Protein AF-A0A1B6F5Y0-F1 (afdb_monomer)

Foldseek 3Di:
DPDAQNPQQVLQVLLQVVLVVVLVVLCVDPLSVVADPQVLVLLSLQQSLLLQLLVQLCVCLVPQQWTDSDVVDIAGLVNCVVNVNNVLRVLSNVLSVLCNVLVQDPLLSVLLSLLSSLQLPGPPDPCSVSSVVSSVVSLVVNLVVCCVPPVVCNCSSVSSVVSSVSSVVSSVSVLVSVVVCVVVVSYDPDGPVVCSSVPVD

Nearest PDB structures (foldseek):
  6lit-assembly1_B  TM=9.569E-01  e=4.736E-11  Homo sapiens
  2e2r-assembly1_A  TM=9.505E-01  e=1.564E-10  Homo sapiens
  6ln4-assembly1_A  TM=9.471E-01  e=2.774E-10  Homo sapiens
  1s9q-assembly1_A  TM=9.127E-01  e=7.566E-10  Mus musculus
  1s9p-assembly1_A  TM=9.691E-01  e=4.649E-09  Mus musculus

Solvent-accessible surface area (backbone atoms only — not comparable to full-atom values): 11022 Å² total; per-residue (Å²): 137,90,53,76,54,66,46,49,33,51,52,50,53,47,48,35,62,46,47,57,53,48,53,55,51,49,66,67,35,74,72,51,62,76,46,54,70,67,39,50,51,28,28,47,72,66,25,50,57,47,55,53,51,49,55,23,28,64,65,16,50,88,38,84,79,37,43,34,74,49,92,96,38,70,44,40,52,68,61,25,46,77,68,70,40,27,73,35,49,50,42,44,51,53,53,19,48,53,43,48,75,68,60,65,48,72,67,58,50,52,36,51,49,51,37,58,43,34,49,49,82,39,64,84,53,83,56,37,68,62,34,37,61,45,21,50,54,37,50,51,51,43,43,52,49,38,55,73,76,35,64,92,45,77,60,50,50,60,57,56,58,62,45,52,66,53,44,49,57,39,35,51,50,40,51,52,49,52,51,53,40,43,75,72,65,51,43,67,92,82,50,68,59,56,42,68,69,70,65,75,121

Radius of gyration: 17.21 Å; Cα contacts (8 Å, |Δi|>4): 206; chains: 1; bounding box: 40×43×42 Å

Structure (mmCIF, N/CA/C/O backbone):
data_AF-A0A1B6F5Y0-F1
#
_entry.id   AF-A0A1B6F5Y0-F1
#
loop_
_atom_site.group_PDB
_atom_site.id
_atom_site.type_symbol
_atom_site.label_atom_id
_atom_site.label_alt_id
_atom_site.label_comp_id
_atom_site.label_asym_id
_atom_site.label_entity_id
_atom_site.label_seq_id
_atom_site.pdbx_PDB_ins_code
_atom_site.Cartn_x
_atom_site.Cartn_y
_atom_site.Cartn_z
_atom_site.occupancy
_atom_site.B_iso_or_equiv
_atom_site.auth_seq_id
_atom_site.auth_comp_id
_atom_site.auth_asym_id
_atom_site.auth_atom_id
_atom_site.pdbx_PDB_model_num
ATOM 1 N N . THR A 1 1 ? 18.260 27.543 8.820 1.00 33.59 1 THR A N 1
ATOM 2 C CA . THR A 1 1 ? 17.796 26.216 9.273 1.00 33.59 1 THR A CA 1
ATOM 3 C C . THR A 1 1 ? 16.430 25.973 8.668 1.00 33.59 1 THR A C 1
ATOM 5 O O . THR A 1 1 ? 15.432 26.471 9.166 1.00 33.59 1 THR A O 1
ATOM 8 N N . VAL A 1 2 ? 16.386 25.354 7.490 1.00 40.06 2 VAL A N 1
ATOM 9 C CA . VAL A 1 2 ? 15.162 25.292 6.679 1.00 40.06 2 VAL A CA 1
ATOM 10 C C . VAL A 1 2 ? 14.453 23.963 6.952 1.00 40.06 2 VAL A C 1
ATOM 12 O O . VAL A 1 2 ? 14.921 22.929 6.501 1.00 40.06 2 VAL A O 1
ATOM 15 N N . GLY A 1 3 ? 13.326 23.991 7.675 1.00 50.41 3 GLY A N 1
ATOM 16 C CA . GLY A 1 3 ? 12.231 23.040 7.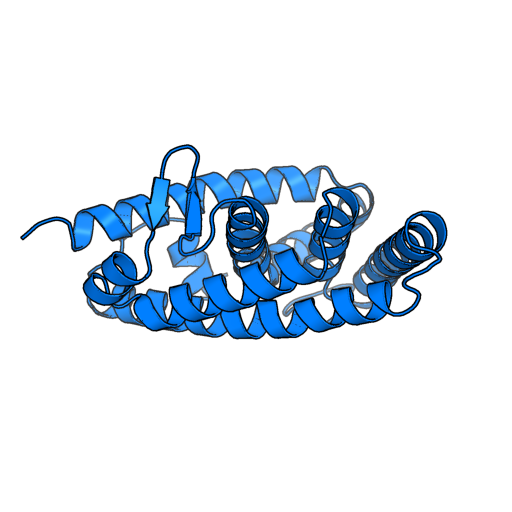428 1.00 50.41 3 GLY A CA 1
ATOM 17 C C . GLY A 1 3 ? 11.894 21.941 8.446 1.00 50.41 3 GLY A C 1
ATOM 18 O O . GLY A 1 3 ? 11.036 21.136 8.117 1.00 50.41 3 GLY A O 1
ATOM 19 N N . GLY A 1 4 ? 12.473 21.877 9.649 1.00 57.75 4 GLY A N 1
ATOM 20 C CA . GLY A 1 4 ? 12.262 20.732 10.567 1.00 57.75 4 GLY A CA 1
ATOM 21 C C . GLY A 1 4 ? 10.791 20.435 10.955 1.00 57.75 4 GLY A C 1
ATOM 22 O O . GLY A 1 4 ? 10.278 19.382 10.576 1.00 57.75 4 GLY A O 1
ATOM 23 N N . PRO A 1 5 ? 10.071 21.342 11.650 1.00 60.41 5 PRO A N 1
ATOM 24 C CA . PRO A 1 5 ? 8.709 21.071 12.148 1.00 60.41 5 PRO A CA 1
ATOM 25 C C . PRO A 1 5 ? 7.607 21.269 11.092 1.00 60.41 5 PRO A C 1
ATOM 27 O O . PRO A 1 5 ? 6.659 20.483 10.990 1.00 60.41 5 PRO A O 1
ATOM 30 N N . ASP A 1 6 ? 7.741 22.309 10.263 1.00 71.81 6 ASP A N 1
ATOM 31 C CA . ASP A 1 6 ? 6.724 22.677 9.271 1.00 71.81 6 ASP A CA 1
ATOM 32 C C . ASP A 1 6 ? 6.640 21.660 8.132 1.00 71.81 6 ASP A C 1
ATOM 34 O O . ASP A 1 6 ? 5.565 21.416 7.580 1.00 71.81 6 ASP A O 1
ATOM 38 N N . PHE A 1 7 ? 7.759 21.039 7.752 1.00 74.88 7 PHE A N 1
ATOM 39 C CA . PHE A 1 7 ? 7.760 20.062 6.670 1.00 74.88 7 PHE A CA 1
ATOM 40 C C . PHE A 1 7 ? 7.100 18.749 7.087 1.00 74.88 7 PHE A C 1
ATOM 42 O O . PHE A 1 7 ? 6.239 18.259 6.359 1.00 74.88 7 PHE A O 1
ATOM 49 N N . LEU A 1 8 ? 7.442 18.211 8.263 1.00 77.00 8 LEU A N 1
ATOM 50 C CA . LEU A 1 8 ? 6.804 17.005 8.799 1.00 77.00 8 LEU A CA 1
ATOM 51 C C . LEU A 1 8 ? 5.300 17.213 8.984 1.00 77.00 8 LEU A C 1
ATOM 53 O O . LEU A 1 8 ? 4.506 16.409 8.498 1.00 77.00 8 LEU A O 1
ATOM 57 N N . SER A 1 9 ? 4.901 18.350 9.557 1.00 80.81 9 SER A N 1
ATOM 58 C CA . SER A 1 9 ? 3.490 18.734 9.674 1.00 80.81 9 SER A CA 1
ATOM 59 C C . SER A 1 9 ? 2.794 18.781 8.309 1.00 80.81 9 SER A C 1
ATOM 61 O O . SER A 1 9 ? 1.705 18.233 8.133 1.00 80.81 9 SER A O 1
ATOM 63 N N . ASN A 1 10 ? 3.450 19.349 7.293 1.00 83.75 10 ASN A N 1
ATOM 64 C CA . ASN A 1 10 ? 2.940 19.358 5.924 1.00 83.75 10 ASN A CA 1
ATOM 65 C C . ASN A 1 10 ? 2.808 17.953 5.312 1.00 83.75 10 ASN A C 1
ATOM 67 O O . ASN A 1 10 ? 1.848 17.704 4.578 1.00 83.75 10 ASN A O 1
ATOM 71 N N . LEU A 1 11 ? 3.748 17.039 5.574 1.00 82.62 11 LEU A N 1
ATOM 72 C CA . LEU A 1 11 ? 3.665 15.652 5.111 1.00 82.62 11 LEU A CA 1
ATOM 73 C C . LEU A 1 11 ? 2.504 14.907 5.765 1.00 82.62 11 LEU A C 1
ATOM 75 O O . LEU A 1 11 ? 1.747 14.235 5.061 1.00 82.62 11 LEU A O 1
ATOM 79 N N . CYS A 1 12 ? 2.329 15.066 7.075 1.00 84.62 12 CYS A N 1
ATOM 80 C CA . CYS A 1 12 ? 1.227 14.457 7.808 1.00 84.62 12 CYS A CA 1
ATOM 81 C C . CYS A 1 12 ? -0.131 14.987 7.322 1.00 84.62 12 CYS A C 1
ATOM 83 O O . CYS A 1 12 ? -1.026 14.199 7.039 1.00 84.62 12 CYS A O 1
ATOM 85 N N . ASN A 1 13 ? -0.262 16.295 7.075 1.00 85.94 13 ASN A N 1
ATOM 86 C CA . ASN A 1 13 ? -1.487 16.872 6.504 1.00 85.94 13 ASN A CA 1
ATOM 87 C C . ASN A 1 13 ? -1.810 16.302 5.109 1.00 85.94 13 ASN A C 1
ATOM 89 O O . ASN A 1 13 ? -2.966 16.050 4.760 1.00 85.94 13 ASN A O 1
ATOM 93 N N . ILE A 1 14 ? -0.785 16.065 4.286 1.00 87.62 14 ILE A N 1
ATOM 94 C CA . ILE A 1 14 ? -0.953 15.422 2.976 1.00 87.62 14 ILE A CA 1
ATOM 95 C C . ILE A 1 14 ? -1.396 13.966 3.125 1.00 87.62 14 ILE A C 1
ATOM 97 O O . ILE A 1 14 ? -2.243 13.508 2.349 1.00 87.62 14 ILE A O 1
ATOM 101 N N . ALA A 1 15 ? -0.807 13.238 4.073 1.00 87.88 15 ALA A N 1
ATOM 102 C CA . ALA A 1 15 ? -1.176 11.866 4.383 1.00 87.88 15 ALA A CA 1
ATOM 103 C C . ALA A 1 15 ? -2.645 11.782 4.814 1.00 87.88 15 ALA A C 1
ATOM 105 O O . ALA A 1 15 ? -3.390 11.012 4.213 1.00 87.88 15 ALA A O 1
ATOM 106 N N . ASP A 1 16 ? -3.092 12.656 5.713 1.00 88.81 16 ASP A N 1
ATOM 107 C CA . ASP A 1 16 ? -4.487 12.769 6.146 1.00 88.81 16 ASP A CA 1
ATOM 108 C C . ASP A 1 16 ? -5.450 12.951 4.974 1.00 88.81 16 ASP A C 1
ATOM 110 O O . ASP A 1 16 ? -6.347 12.137 4.744 1.00 88.81 16 ASP A O 1
ATOM 114 N N . HIS A 1 17 ? -5.223 13.966 4.136 1.00 89.44 17 HIS A N 1
ATOM 115 C CA . HIS A 1 17 ? -6.057 14.195 2.954 1.00 89.44 17 HIS A CA 1
ATOM 116 C C . HIS A 1 17 ? -6.089 12.998 1.995 1.00 89.44 17 HIS A C 1
ATOM 118 O O . HIS A 1 17 ? -7.074 12.787 1.277 1.00 89.44 17 HIS A O 1
ATOM 124 N N . ARG A 1 18 ? -5.007 12.218 1.934 1.00 89.88 18 ARG A N 1
ATOM 125 C CA . ARG A 1 18 ? -4.944 10.992 1.134 1.00 89.88 18 ARG A CA 1
ATOM 126 C C . ARG A 1 18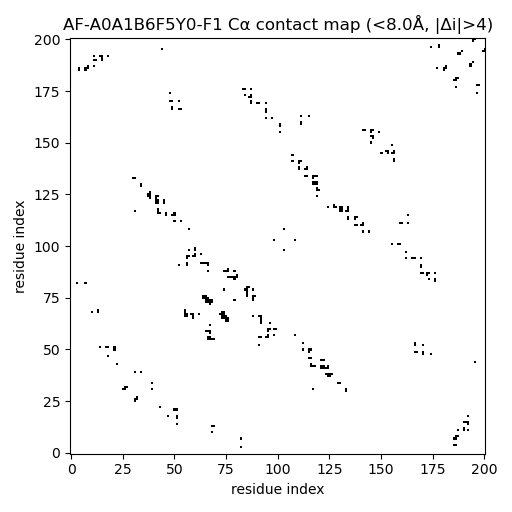 ? -5.683 9.837 1.795 1.00 89.88 18 ARG A C 1
ATOM 128 O O . ARG A 1 18 ? -6.345 9.103 1.065 1.00 89.88 18 ARG A O 1
ATOM 135 N N . LEU A 1 19 ? -5.633 9.707 3.118 1.00 90.88 19 LEU A N 1
ATOM 136 C CA . LEU A 1 19 ? -6.387 8.707 3.869 1.00 90.88 19 LEU A CA 1
ATOM 137 C C . LEU A 1 19 ? -7.887 8.848 3.610 1.00 90.88 19 LEU A C 1
ATOM 139 O O . LEU A 1 19 ? -8.517 7.874 3.205 1.00 90.88 19 LEU A O 1
ATOM 143 N N . TYR A 1 20 ? -8.439 10.066 3.653 1.00 91.56 20 TYR A N 1
ATOM 144 C CA . TYR A 1 20 ? -9.845 10.300 3.285 1.00 91.56 20 TYR A CA 1
ATOM 145 C C . TYR A 1 20 ? -10.188 9.802 1.871 1.00 91.56 20 TYR A C 1
ATOM 147 O O . TYR A 1 20 ? -11.242 9.202 1.639 1.00 91.56 20 TYR A O 1
ATOM 155 N N . LYS A 1 21 ? -9.287 10.013 0.902 1.00 92.94 21 LYS A N 1
ATOM 156 C CA . LYS A 1 21 ? -9.469 9.528 -0.477 1.00 92.94 21 LYS A CA 1
ATOM 157 C C . LYS A 1 21 ? -9.372 8.005 -0.569 1.00 92.94 21 LYS A C 1
ATOM 159 O O . LYS A 1 21 ? -10.121 7.412 -1.342 1.00 92.94 21 LYS A O 1
ATOM 164 N N . ILE A 1 22 ? -8.479 7.385 0.204 1.00 94.06 22 ILE A N 1
ATOM 165 C CA . ILE A 1 22 ? -8.352 5.926 0.297 1.00 94.06 22 ILE A CA 1
ATOM 166 C C . ILE A 1 22 ? -9.634 5.333 0.880 1.00 94.06 22 ILE A C 1
ATOM 168 O O . ILE A 1 22 ? -10.206 4.454 0.250 1.00 94.06 22 ILE A O 1
ATOM 172 N N . VAL A 1 23 ? -10.150 5.870 1.988 1.00 94.62 23 VAL A N 1
ATOM 173 C CA . VAL A 1 23 ? -11.412 5.418 2.597 1.00 94.62 23 VAL A CA 1
ATOM 174 C C . VAL A 1 23 ? -12.568 5.520 1.601 1.00 94.62 23 VAL A C 1
ATOM 176 O O . VAL A 1 23 ? -13.326 4.565 1.428 1.00 94.62 23 VAL A O 1
ATOM 179 N N . LYS A 1 24 ? -12.689 6.649 0.886 1.00 95.44 24 LYS A N 1
ATOM 180 C CA . LYS A 1 24 ? -13.723 6.823 -0.149 1.00 95.44 24 LYS A CA 1
ATOM 181 C C . LYS A 1 24 ? -13.589 5.796 -1.277 1.00 95.44 24 LYS A C 1
ATOM 183 O O . LYS A 1 24 ? -14.601 5.283 -1.748 1.00 95.44 24 LYS A O 1
ATOM 188 N N . TRP A 1 25 ? -12.362 5.503 -1.704 1.00 96.62 25 TRP A N 1
ATOM 189 C CA . TRP A 1 25 ? -12.088 4.469 -2.700 1.00 96.62 25 TRP A CA 1
ATOM 190 C C . TRP A 1 25 ? -12.451 3.070 -2.185 1.00 96.62 25 TRP A C 1
ATOM 192 O O . TRP A 1 25 ? -13.160 2.352 -2.882 1.00 96.62 25 TRP A O 1
ATOM 202 N N . CYS A 1 26 ? -12.063 2.699 -0.960 1.00 96.81 26 CYS A N 1
ATOM 203 C CA . CYS A 1 26 ? -12.421 1.406 -0.369 1.00 96.81 26 CYS A CA 1
ATOM 204 C C . CYS A 1 26 ? -13.943 1.220 -0.341 1.00 96.81 26 CYS A C 1
ATOM 206 O O . CYS A 1 26 ? -14.456 0.226 -0.848 1.00 96.81 26 CYS A O 1
ATOM 208 N N . LYS A 1 27 ? -14.684 2.236 0.125 1.00 95.00 27 LYS A N 1
ATOM 209 C CA . LYS A 1 27 ? -16.159 2.235 0.150 1.00 95.00 27 LYS A CA 1
ATOM 210 C C . LYS A 1 27 ? -16.810 2.128 -1.235 1.00 95.00 27 LYS A C 1
ATOM 212 O O . LYS A 1 27 ? -17.981 1.763 -1.332 1.00 95.00 27 LYS A O 1
ATOM 217 N N . SER A 1 28 ? -16.093 2.437 -2.320 1.00 96.25 28 SER A N 1
ATOM 218 C CA . SER A 1 28 ? -16.616 2.267 -3.679 1.00 96.25 28 SER A CA 1
ATOM 219 C C . SER A 1 28 ? -16.398 0.862 -4.250 1.00 96.25 28 SER A C 1
ATOM 221 O O . SER A 1 28 ? -17.005 0.545 -5.271 1.00 96.25 28 SER A O 1
ATOM 223 N N . LEU A 1 29 ? -15.567 0.020 -3.625 1.00 96.31 29 LEU A N 1
ATOM 224 C CA . LEU A 1 29 ? -15.271 -1.332 -4.101 1.00 96.31 29 LEU A CA 1
ATOM 225 C C . LEU A 1 29 ? -16.454 -2.284 -3.849 1.00 96.31 29 LEU A C 1
ATOM 227 O O . LEU A 1 29 ? -16.898 -2.401 -2.706 1.00 96.31 29 LEU A O 1
ATOM 231 N N . PRO A 1 30 ? -16.929 -3.037 -4.860 1.00 94.69 30 PRO A N 1
ATOM 232 C CA . PRO A 1 30 ? -18.009 -4.009 -4.671 1.00 94.69 30 PRO A CA 1
ATOM 233 C C . PRO A 1 30 ? -17.707 -5.071 -3.606 1.00 94.69 30 PRO A C 1
ATOM 235 O O . PRO A 1 30 ? -18.566 -5.365 -2.783 1.00 94.69 30 PRO A O 1
ATOM 238 N N . LEU A 1 31 ? -16.477 -5.603 -3.580 1.00 92.62 31 LEU A N 1
ATOM 239 C CA . LEU A 1 31 ? -16.060 -6.609 -2.594 1.00 92.62 31 LEU A CA 1
ATOM 240 C C . LEU A 1 31 ? -16.095 -6.066 -1.159 1.00 92.62 31 LEU A C 1
ATOM 242 O O . LEU A 1 31 ? -16.463 -6.788 -0.244 1.00 92.62 31 LEU A O 1
ATOM 246 N N . PHE A 1 32 ? -15.768 -4.786 -0.973 1.00 95.12 32 PHE A N 1
ATOM 247 C CA . PHE A 1 32 ? -15.729 -4.150 0.343 1.00 95.12 32 PHE A CA 1
ATOM 248 C C . PHE A 1 32 ? -17.128 -3.788 0.856 1.00 95.12 32 PHE A C 1
ATOM 250 O O . PHE A 1 32 ? -17.403 -3.929 2.040 1.00 95.12 32 PHE A O 1
ATOM 257 N N . LYS A 1 33 ? -18.049 -3.395 -0.038 1.00 94.38 33 LYS A N 1
ATOM 258 C CA . LYS A 1 33 ? -19.446 -3.073 0.315 1.00 94.38 33 LYS A CA 1
ATOM 259 C C . LYS A 1 33 ? -20.211 -4.237 0.949 1.00 94.38 33 LYS A C 1
ATOM 261 O O . LYS A 1 33 ? -21.176 -3.995 1.663 1.00 94.38 33 LYS A O 1
ATOM 266 N N . ASN A 1 34 ? -19.796 -5.473 0.677 1.00 91.19 34 ASN A N 1
ATOM 267 C CA . ASN A 1 34 ? -20.432 -6.675 1.219 1.00 91.19 34 ASN A CA 1
ATOM 268 C C . ASN A 1 34 ? -19.900 -7.062 2.613 1.00 91.19 34 ASN A C 1
ATOM 270 O O . ASN A 1 34 ? -20.459 -7.955 3.253 1.00 91.19 34 ASN A O 1
ATOM 274 N N . ILE A 1 35 ? -18.832 -6.417 3.084 1.00 96.94 35 ILE A N 1
ATOM 275 C CA . ILE A 1 35 ? -18.277 -6.594 4.430 1.00 96.94 35 ILE A CA 1
ATOM 276 C C . ILE A 1 35 ? -19.073 -5.728 5.416 1.00 96.94 35 ILE A C 1
ATOM 278 O O . ILE A 1 35 ? -19.537 -4.645 5.052 1.00 96.94 35 ILE A O 1
ATOM 282 N N . THR A 1 36 ? -19.266 -6.193 6.651 1.00 97.12 36 THR A N 1
ATOM 283 C CA . THR A 1 36 ? -19.953 -5.419 7.702 1.00 97.12 36 THR A CA 1
ATOM 284 C C . THR A 1 36 ? -19.218 -4.124 8.011 1.00 97.12 36 THR A C 1
ATOM 286 O O . THR A 1 36 ? -18.009 -4.042 7.829 1.00 97.12 36 THR A O 1
ATOM 289 N N . ILE A 1 37 ? -19.925 -3.110 8.512 1.00 96.50 37 ILE A N 1
ATOM 290 C CA . ILE A 1 37 ? -19.308 -1.813 8.827 1.00 96.50 37 ILE A CA 1
ATOM 291 C C . ILE A 1 37 ? -18.186 -1.949 9.867 1.00 96.50 37 ILE A C 1
ATOM 293 O O . ILE A 1 37 ? -17.137 -1.342 9.670 1.00 96.50 37 ILE A O 1
ATOM 297 N N . ASP A 1 38 ? -18.367 -2.781 10.895 1.00 96.62 38 ASP A N 1
ATOM 298 C CA . ASP A 1 38 ? -17.343 -3.025 11.923 1.00 96.62 38 ASP A CA 1
ATOM 299 C C . ASP A 1 38 ? -16.055 -3.584 11.297 1.00 96.62 38 ASP A C 1
ATOM 301 O O . ASP A 1 38 ? -14.990 -2.982 11.411 1.00 96.62 38 ASP A O 1
ATOM 305 N N . ASP A 1 39 ? -16.168 -4.658 10.513 1.00 97.62 39 ASP A N 1
ATOM 306 C CA . ASP A 1 39 ? -15.028 -5.223 9.781 1.00 97.62 39 ASP A CA 1
ATOM 307 C C . ASP A 1 39 ? -14.445 -4.256 8.739 1.00 97.62 39 ASP A C 1
ATOM 309 O O . ASP A 1 39 ? -13.235 -4.218 8.547 1.00 97.62 39 ASP A O 1
ATOM 313 N N . GLN A 1 40 ? -15.254 -3.422 8.075 1.00 97.62 40 GLN A N 1
ATOM 314 C CA . GLN A 1 40 ? -14.726 -2.385 7.179 1.00 97.62 40 GLN A CA 1
ATOM 315 C C . GLN A 1 40 ? -13.825 -1.398 7.934 1.00 97.62 40 GLN A C 1
ATOM 317 O O . GLN A 1 40 ? -12.795 -0.980 7.400 1.00 97.62 40 GLN A O 1
ATOM 322 N N . ILE A 1 41 ? -14.208 -1.012 9.153 1.00 95.75 41 ILE A N 1
ATOM 323 C CA . ILE A 1 41 ? -13.409 -0.136 10.015 1.00 95.75 41 ILE A CA 1
ATOM 324 C C . ILE A 1 41 ? -12.120 -0.856 10.422 1.00 95.75 41 ILE A C 1
ATOM 326 O O . ILE A 1 41 ? -11.039 -0.317 10.181 1.00 95.75 41 ILE A O 1
ATOM 330 N N . ALA A 1 42 ? -12.222 -2.089 10.922 1.00 96.56 42 ALA A N 1
ATOM 331 C CA . ALA A 1 42 ? -11.076 -2.906 11.320 1.00 96.56 42 ALA A CA 1
ATOM 332 C C . ALA A 1 42 ? -10.056 -3.080 10.178 1.00 96.56 42 ALA A C 1
ATOM 334 O O . ALA A 1 42 ? -8.862 -2.830 10.354 1.00 96.56 42 ALA A O 1
ATOM 335 N N . LEU A 1 43 ? -10.518 -3.406 8.966 1.00 97.88 43 LEU A N 1
ATOM 336 C CA . LEU A 1 43 ? -9.660 -3.550 7.784 1.00 97.88 43 LEU A CA 1
ATOM 337 C C . LEU A 1 43 ? -8.959 -2.239 7.403 1.00 97.88 43 LEU A C 1
ATOM 339 O O . LEU A 1 43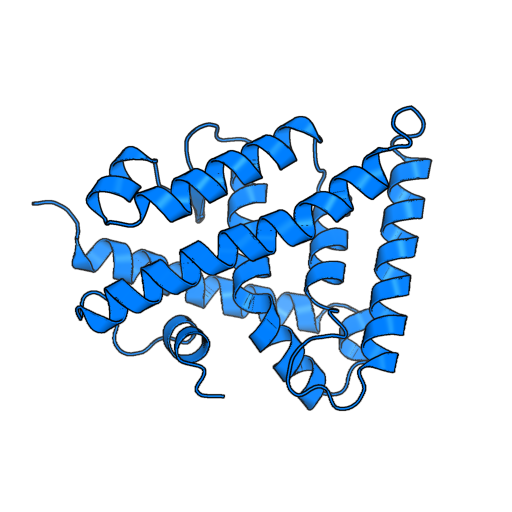 ? -7.782 -2.242 7.044 1.00 97.88 43 LEU A O 1
ATOM 343 N N . LEU A 1 44 ? -9.658 -1.102 7.477 1.00 96.50 44 LEU A N 1
ATOM 344 C CA . LEU A 1 44 ? -9.066 0.204 7.175 1.00 96.50 44 LEU A CA 1
ATOM 345 C C . LEU A 1 44 ? -8.006 0.603 8.206 1.00 96.50 44 LEU A C 1
ATOM 347 O O . LEU A 1 44 ? -6.949 1.097 7.815 1.00 96.50 44 LEU A O 1
ATOM 351 N N . ILE A 1 45 ? -8.266 0.363 9.490 1.00 93.94 45 ILE A N 1
ATOM 352 C CA . ILE A 1 45 ? -7.320 0.605 10.586 1.00 93.94 45 ILE A CA 1
ATOM 353 C C . ILE A 1 45 ? -6.072 -0.275 10.443 1.00 93.94 45 ILE A C 1
ATOM 355 O O . ILE A 1 45 ? -4.954 0.181 10.669 1.00 93.94 45 ILE A O 1
ATOM 359 N N . ASN A 1 46 ? -6.231 -1.522 10.010 1.00 94.50 46 ASN A N 1
ATOM 360 C CA . ASN A 1 46 ? -5.095 -2.425 9.860 1.00 94.50 46 ASN A CA 1
ATOM 361 C C . ASN A 1 46 ? -4.260 -2.129 8.596 1.00 94.50 46 ASN A C 1
ATOM 363 O O . ASN A 1 46 ? -3.050 -2.335 8.613 1.00 94.50 46 ASN A O 1
ATOM 367 N N . ALA A 1 47 ? -4.868 -1.609 7.519 1.00 96.38 47 ALA A N 1
ATOM 368 C CA . ALA A 1 47 ? -4.214 -1.469 6.210 1.00 96.38 47 ALA A CA 1
ATOM 369 C C . ALA A 1 47 ? -3.880 -0.025 5.779 1.00 96.38 47 ALA A C 1
ATOM 371 O O . ALA A 1 47 ? -3.355 0.186 4.678 1.00 96.38 47 ALA A O 1
ATOM 372 N N . TRP A 1 48 ? -4.214 1.004 6.570 1.00 94.75 48 TRP A N 1
ATOM 373 C CA . TRP A 1 48 ? -4.095 2.405 6.130 1.00 94.75 48 TRP A CA 1
ATOM 374 C C . TRP A 1 48 ? -2.677 2.780 5.685 1.00 94.75 48 TRP A C 1
ATOM 376 O O . TRP A 1 48 ? -2.506 3.515 4.705 1.00 94.75 48 TRP A O 1
ATOM 386 N N . CYS A 1 49 ? -1.660 2.274 6.385 1.00 94.81 49 CYS A N 1
ATOM 387 C CA . CYS A 1 49 ? -0.268 2.646 6.158 1.00 94.81 49 CYS A CA 1
ATOM 388 C C . CYS A 1 49 ? 0.247 2.017 4.870 1.00 94.81 49 CYS A C 1
ATOM 390 O O . CYS A 1 49 ? 0.798 2.709 4.016 1.00 94.81 49 CYS A O 1
ATOM 392 N N . GLU A 1 50 ? -0.040 0.734 4.684 1.00 96.69 50 GLU A N 1
ATOM 393 C CA . GLU A 1 50 ? 0.257 -0.058 3.502 1.00 96.69 50 GLU A CA 1
ATOM 394 C C . GLU A 1 50 ? -0.388 0.576 2.271 1.00 96.69 50 GLU A C 1
ATOM 396 O O . GLU A 1 50 ? 0.281 0.809 1.262 1.00 96.69 50 GLU A O 1
ATOM 401 N N . LEU A 1 51 ? -1.664 0.960 2.358 1.00 97.31 51 LEU A N 1
ATOM 402 C CA . LEU A 1 51 ? -2.372 1.611 1.257 1.00 97.31 51 LEU A CA 1
ATOM 403 C C . LEU A 1 51 ? -1.798 2.996 0.927 1.00 97.31 51 LEU A C 1
ATOM 405 O O . LEU A 1 51 ? -1.715 3.360 -0.255 1.00 97.31 51 LEU A O 1
ATOM 409 N N . LEU A 1 52 ? -1.405 3.776 1.936 1.00 95.00 52 LEU A N 1
ATOM 410 C CA . LEU A 1 52 ? -0.816 5.101 1.755 1.00 95.00 52 LEU A CA 1
ATOM 411 C C . LEU A 1 52 ? 0.589 5.010 1.144 1.00 95.00 52 LEU A C 1
ATOM 413 O O . LEU A 1 52 ? 0.866 5.661 0.131 1.00 95.00 52 LEU A O 1
ATOM 417 N N . LEU A 1 53 ? 1.449 4.172 1.723 1.00 96.00 53 LEU A N 1
ATOM 418 C CA . LEU A 1 53 ? 2.836 3.973 1.317 1.00 96.00 53 LEU A CA 1
ATOM 419 C C . LEU A 1 53 ? 2.911 3.372 -0.084 1.00 96.00 53 LEU A C 1
ATOM 421 O O . LEU A 1 53 ? 3.625 3.898 -0.939 1.00 96.00 53 LEU A O 1
ATOM 425 N N . PHE A 1 54 ? 2.096 2.354 -0.373 1.00 97.94 54 PHE A N 1
ATOM 426 C CA . PHE A 1 54 ? 2.039 1.760 -1.705 1.00 97.94 54 PHE A CA 1
ATOM 427 C C . PHE A 1 54 ? 1.595 2.781 -2.758 1.00 97.94 54 PHE A C 1
ATOM 429 O O . PHE A 1 54 ? 2.161 2.833 -3.850 1.00 97.94 54 PHE A O 1
ATOM 436 N N . SER A 1 55 ? 0.653 3.669 -2.413 1.00 96.25 55 SER A N 1
ATOM 437 C CA . SER A 1 55 ? 0.231 4.762 -3.300 1.00 96.25 55 SER A CA 1
ATOM 438 C C . SER A 1 55 ? 1.357 5.772 -3.577 1.00 96.25 55 SER A C 1
ATOM 440 O O . SER A 1 55 ? 1.418 6.332 -4.675 1.00 96.25 55 SER A O 1
ATOM 442 N N . CYS A 1 56 ? 2.247 6.023 -2.610 1.00 95.75 56 CYS A N 1
ATOM 443 C CA . CYS A 1 56 ? 3.456 6.827 -2.815 1.00 95.75 56 CYS A CA 1
ATOM 444 C C . CYS A 1 56 ? 4.451 6.107 -3.731 1.00 95.75 56 CYS A C 1
ATOM 446 O O . CYS A 1 56 ? 4.888 6.689 -4.723 1.00 95.75 56 CYS A O 1
ATOM 448 N N . CYS A 1 57 ? 4.779 4.850 -3.438 1.00 97.38 57 CYS A N 1
ATOM 449 C CA . CYS A 1 57 ? 5.767 4.076 -4.190 1.00 97.38 57 CYS A CA 1
ATOM 450 C C . CYS A 1 57 ? 5.342 3.855 -5.645 1.00 97.38 57 CYS A C 1
ATOM 452 O O . CYS A 1 57 ? 6.102 4.173 -6.555 1.00 97.38 57 CYS A O 1
ATOM 454 N N . PHE A 1 58 ? 4.097 3.433 -5.891 1.00 97.25 58 PHE A N 1
ATOM 455 C CA . PHE A 1 58 ? 3.579 3.249 -7.251 1.00 97.25 58 PHE A CA 1
ATOM 456 C C . PHE A 1 58 ? 3.652 4.546 -8.071 1.00 97.25 58 PHE A C 1
ATOM 458 O O . PHE A 1 58 ? 4.140 4.570 -9.198 1.00 97.25 58 PHE A O 1
ATOM 465 N N . ARG A 1 59 ? 3.264 5.678 -7.470 1.00 95.38 59 ARG A N 1
ATOM 466 C CA . ARG A 1 59 ? 3.375 7.005 -8.098 1.00 95.38 59 ARG A CA 1
ATOM 467 C C . ARG A 1 59 ? 4.830 7.411 -8.389 1.00 95.38 59 ARG A C 1
ATOM 469 O O . ARG A 1 59 ? 5.065 8.228 -9.276 1.00 95.38 59 ARG A O 1
ATOM 476 N N . SER A 1 60 ? 5.784 6.877 -7.636 1.00 97.00 60 SER A N 1
ATOM 477 C CA . SER A 1 60 ? 7.212 7.204 -7.729 1.00 97.00 60 SER A CA 1
ATOM 478 C C . SER A 1 60 ? 7.965 6.313 -8.720 1.00 97.00 60 SER A C 1
ATOM 480 O O . SER A 1 60 ? 9.148 6.530 -8.971 1.00 97.00 60 SER A O 1
ATOM 482 N N . MET A 1 61 ? 7.298 5.336 -9.346 1.00 96.31 61 MET A N 1
ATOM 483 C CA . MET A 1 61 ? 7.933 4.454 -10.332 1.00 96.31 61 MET A CA 1
ATOM 484 C C . MET A 1 61 ? 8.570 5.235 -11.493 1.00 96.31 61 MET A C 1
ATOM 486 O O . MET A 1 61 ? 9.638 4.844 -11.962 1.00 96.31 61 MET A O 1
ATOM 490 N N . SER A 1 62 ? 8.000 6.382 -11.880 1.00 91.56 62 SER A N 1
ATOM 491 C CA . SER A 1 62 ? 8.532 7.280 -12.918 1.00 91.56 62 SER A CA 1
ATOM 492 C C . SER A 1 62 ? 9.550 8.319 -12.423 1.00 91.56 62 SER A C 1
ATOM 494 O O . SER A 1 62 ? 9.981 9.167 -13.199 1.00 91.56 62 SER A O 1
ATOM 496 N N . SER A 1 63 ? 9.931 8.311 -11.143 1.00 90.06 63 SER A N 1
ATOM 497 C CA . SER A 1 63 ? 10.870 9.281 -10.555 1.00 90.06 63 SER A CA 1
ATOM 498 C C . SER A 1 63 ? 11.930 8.554 -9.717 1.00 90.06 63 SER A C 1
ATOM 500 O O . SER A 1 63 ? 11.784 8.443 -8.502 1.00 90.06 63 SER A O 1
ATOM 502 N N . PRO A 1 64 ? 12.973 7.981 -10.348 1.00 88.88 64 PRO A N 1
ATOM 503 C CA . PRO A 1 64 ? 14.045 7.294 -9.629 1.00 88.88 64 PRO A CA 1
ATOM 504 C C . PRO A 1 64 ? 14.732 8.206 -8.602 1.00 88.88 64 PRO A C 1
ATOM 506 O O . PRO A 1 64 ? 15.000 9.367 -8.890 1.00 88.88 64 PRO A O 1
ATOM 509 N N . GLY A 1 65 ? 15.030 7.671 -7.415 1.00 89.75 65 GLY A N 1
ATOM 510 C CA . GLY A 1 65 ? 15.746 8.389 -6.351 1.00 89.75 65 GLY A CA 1
ATOM 511 C C . GLY A 1 65 ? 14.886 9.281 -5.447 1.00 89.75 65 GLY A C 1
ATOM 512 O O . GLY A 1 65 ? 15.381 9.746 -4.421 1.00 89.75 65 GLY A O 1
ATOM 513 N N . GLU A 1 66 ? 13.602 9.472 -5.761 1.00 93.81 66 GLU A N 1
ATOM 514 C CA . GLU A 1 66 ? 12.694 10.307 -4.970 1.00 93.81 66 GLU A CA 1
ATOM 515 C C . GLU A 1 66 ? 11.343 9.632 -4.713 1.00 93.81 66 GLU A C 1
ATOM 517 O O . GLU A 1 66 ? 10.827 8.880 -5.539 1.00 93.81 66 GLU A O 1
ATOM 522 N N . ILE A 1 67 ? 10.727 9.953 -3.573 1.00 95.81 67 ILE A N 1
ATOM 523 C CA . ILE A 1 67 ? 9.371 9.519 -3.229 1.00 95.81 67 ILE A CA 1
ATOM 524 C C . ILE A 1 67 ? 8.381 10.663 -3.427 1.00 95.81 67 ILE A C 1
ATOM 526 O O . ILE A 1 67 ? 8.440 11.695 -2.760 1.00 95.81 67 ILE A O 1
ATOM 530 N N . ARG A 1 68 ? 7.397 10.456 -4.303 1.00 92.88 68 ARG A N 1
ATOM 531 C CA . ARG A 1 68 ? 6.336 11.417 -4.614 1.00 92.88 68 ARG A CA 1
ATOM 532 C C . ARG A 1 68 ? 5.165 11.324 -3.631 1.00 92.88 68 ARG A C 1
ATOM 534 O O . ARG A 1 68 ? 4.203 10.566 -3.815 1.00 92.88 68 ARG A O 1
ATOM 541 N N . VAL A 1 69 ? 5.193 12.185 -2.620 1.00 87.12 69 VAL A N 1
ATOM 542 C CA . VAL A 1 69 ? 4.161 12.285 -1.572 1.00 87.12 69 VAL A CA 1
ATOM 543 C C . VAL A 1 69 ? 2.929 13.095 -1.969 1.00 87.12 69 VAL A C 1
ATOM 545 O O . VAL A 1 69 ? 1.900 12.957 -1.326 1.00 87.12 69 VAL A O 1
ATOM 548 N N . SER A 1 70 ? 2.950 13.902 -3.034 1.00 85.25 70 SER A N 1
ATOM 549 C CA . SER A 1 70 ? 1.744 14.533 -3.612 1.00 85.25 70 SER A CA 1
ATOM 550 C C . SER A 1 70 ? 1.979 15.001 -5.055 1.00 85.25 70 SER A C 1
ATOM 552 O O . SER A 1 70 ? 3.011 14.705 -5.655 1.00 85.25 70 SER A O 1
ATOM 554 N N . LEU A 1 71 ? 0.991 15.664 -5.668 1.00 80.12 71 LEU A N 1
ATOM 555 C CA . LEU A 1 71 ? 1.234 16.387 -6.918 1.00 80.12 71 LEU A CA 1
ATOM 556 C C . LEU A 1 71 ? 2.203 17.537 -6.612 1.00 80.12 71 LEU A C 1
ATOM 558 O O . LEU A 1 71 ? 1.914 18.363 -5.753 1.00 80.12 71 LEU A O 1
ATOM 562 N N . GLY A 1 72 ? 3.361 17.544 -7.272 1.00 79.44 72 GLY A N 1
ATOM 563 C CA . GLY A 1 72 ? 4.378 18.585 -7.097 1.00 79.44 72 GLY A CA 1
ATOM 564 C C . GLY A 1 72 ? 5.230 18.502 -5.823 1.00 79.44 72 GLY A C 1
ATOM 565 O O . GLY A 1 72 ? 6.129 19.320 -5.683 1.00 79.44 72 GLY A O 1
ATOM 566 N N . LYS A 1 73 ? 5.012 17.532 -4.919 1.00 86.88 73 LYS A N 1
ATOM 567 C CA . LYS A 1 73 ? 5.899 17.312 -3.760 1.00 86.88 73 LYS A CA 1
ATOM 568 C C . LYS A 1 73 ? 6.575 15.946 -3.805 1.00 86.88 73 LYS A C 1
ATOM 570 O O . LYS A 1 73 ? 5.901 14.913 -3.906 1.00 86.88 73 LYS A O 1
ATOM 575 N N . CYS A 1 74 ? 7.896 15.974 -3.680 1.00 90.81 74 CYS A N 1
ATOM 576 C CA . CYS A 1 74 ? 8.781 14.822 -3.587 1.00 90.81 74 CYS A CA 1
ATOM 577 C C . CYS A 1 74 ? 9.643 14.931 -2.326 1.00 90.81 74 CYS A C 1
ATOM 579 O O . CYS A 1 74 ? 9.821 16.024 -1.793 1.00 90.81 74 CYS A O 1
ATOM 581 N N . ILE A 1 75 ? 10.159 13.795 -1.871 1.00 91.69 75 ILE A N 1
ATOM 582 C CA . ILE A 1 75 ? 11.162 13.703 -0.813 1.00 91.69 75 ILE A CA 1
ATOM 583 C C . ILE A 1 75 ? 12.342 12.926 -1.389 1.00 91.69 75 ILE A C 1
ATO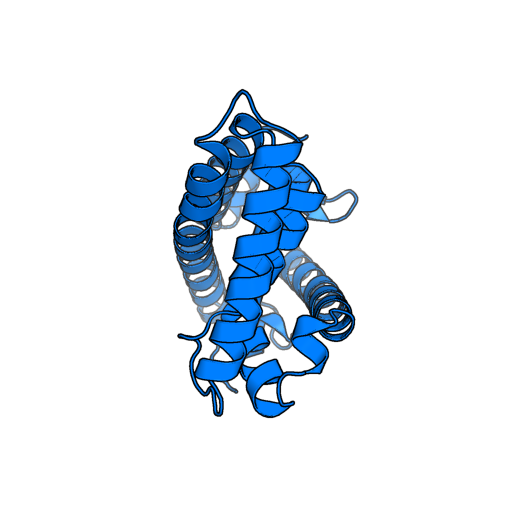M 585 O O . ILE A 1 75 ? 12.177 11.770 -1.794 1.00 91.69 75 ILE A O 1
ATOM 589 N N . SER A 1 76 ? 13.512 13.555 -1.437 1.00 92.50 76 SER A N 1
ATOM 590 C CA . SER A 1 76 ? 14.764 12.867 -1.755 1.00 92.50 76 SER A CA 1
ATOM 591 C C . SER A 1 76 ? 15.315 12.143 -0.523 1.00 92.50 76 SER A C 1
ATOM 593 O O . SER A 1 76 ? 14.976 12.463 0.619 1.00 92.50 76 SER A O 1
ATOM 595 N N . LEU A 1 77 ? 16.218 11.181 -0.726 1.00 93.44 77 LEU A N 1
ATOM 596 C CA . LEU A 1 77 ? 16.871 10.497 0.395 1.00 93.44 77 LEU A CA 1
ATOM 597 C C . LEU A 1 77 ? 17.702 11.453 1.271 1.00 93.44 77 LEU A C 1
ATOM 599 O O . LEU A 1 77 ? 17.755 11.273 2.485 1.00 93.44 77 LEU A O 1
ATOM 603 N N . SER A 1 78 ? 18.332 12.477 0.682 1.00 92.44 78 SER A N 1
ATOM 604 C CA . SER A 1 78 ? 19.087 13.480 1.444 1.00 92.44 78 SER A CA 1
ATOM 605 C C . SER A 1 78 ? 18.174 14.294 2.362 1.00 92.44 78 SER A C 1
ATOM 607 O O . SER A 1 78 ? 18.427 14.347 3.563 1.00 92.44 78 SER A O 1
ATOM 609 N N . GLN A 1 79 ? 17.060 14.811 1.834 1.00 90.44 79 GLN A N 1
ATOM 610 C CA . GLN A 1 79 ? 16.043 15.517 2.623 1.00 90.44 79 GLN A CA 1
ATOM 611 C C . GLN A 1 79 ? 15.479 14.623 3.731 1.00 90.44 79 GLN A C 1
ATOM 613 O O . GLN A 1 79 ? 15.324 15.048 4.870 1.00 90.44 79 GLN A O 1
ATOM 618 N N . ALA A 1 80 ? 15.208 13.353 3.421 1.00 90.81 80 ALA A N 1
ATOM 619 C CA . ALA A 1 80 ? 14.716 12.401 4.406 1.00 90.81 80 ALA A CA 1
ATOM 620 C C . ALA A 1 80 ? 15.703 12.189 5.561 1.00 90.81 80 ALA A C 1
ATOM 622 O O . ALA A 1 80 ? 15.281 12.102 6.711 1.00 90.81 80 ALA A O 1
ATOM 623 N N . ARG A 1 81 ? 17.010 12.110 5.277 1.00 91.94 81 ARG A N 1
ATOM 624 C CA . ARG A 1 81 ? 18.052 11.955 6.304 1.00 91.94 81 ARG A CA 1
ATOM 625 C C . ARG A 1 81 ? 18.126 13.166 7.228 1.00 91.94 81 ARG A C 1
ATOM 627 O O . ARG A 1 81 ? 18.210 12.974 8.435 1.00 91.94 81 ARG A O 1
ATOM 634 N N . GLU A 1 82 ? 18.014 14.376 6.686 1.00 89.69 82 GLU A N 1
ATOM 635 C CA . GLU A 1 82 ? 17.965 15.615 7.480 1.00 89.69 82 GLU A CA 1
ATOM 636 C C . GLU A 1 82 ? 16.754 15.661 8.427 1.00 89.69 82 GLU A C 1
ATOM 638 O O . GLU A 1 82 ? 16.837 16.220 9.516 1.00 89.69 82 GLU A O 1
ATOM 643 N N . LEU A 1 83 ? 15.648 15.020 8.042 1.00 84.56 83 LEU A N 1
ATOM 644 C CA . LEU A 1 83 ? 14.408 14.942 8.823 1.00 84.56 83 LEU A CA 1
ATOM 645 C C . LEU A 1 83 ? 14.335 13.713 9.747 1.00 84.56 83 LEU A C 1
ATOM 647 O O . LEU A 1 83 ? 13.301 13.469 10.366 1.00 84.56 83 LEU A O 1
ATOM 651 N N . GLY A 1 84 ? 15.383 12.885 9.797 1.00 87.12 84 GLY A N 1
ATOM 652 C CA . GLY A 1 84 ? 15.375 11.621 10.544 1.00 87.12 84 GLY A CA 1
ATOM 653 C C . GLY A 1 84 ? 14.486 10.521 9.940 1.00 87.12 84 GLY A C 1
ATOM 654 O O . GLY A 1 84 ? 14.300 9.475 10.549 1.00 87.12 84 GLY A O 1
ATOM 655 N N . LEU A 1 85 ? 13.963 10.711 8.725 1.00 88.94 85 LEU A N 1
ATOM 656 C CA . LEU A 1 85 ? 13.135 9.746 7.984 1.00 88.94 85 LEU A CA 1
ATOM 657 C C . LEU A 1 85 ? 13.937 8.890 6.988 1.00 88.94 85 LEU A C 1
ATOM 659 O O . LEU A 1 85 ? 13.356 8.118 6.221 1.00 88.94 85 LEU A O 1
ATOM 663 N N . GLY A 1 86 ? 15.266 9.033 6.975 1.00 93.00 86 GLY A N 1
ATOM 664 C CA . GLY A 1 86 ? 16.176 8.370 6.037 1.00 93.00 86 GLY A CA 1
ATOM 665 C C . GLY A 1 86 ? 15.901 6.871 5.857 1.00 93.00 86 GLY A C 1
ATOM 666 O O . GLY A 1 86 ? 15.646 6.463 4.724 1.00 93.00 86 GLY A O 1
ATOM 667 N N . PRO A 1 87 ? 15.864 6.061 6.934 1.00 94.06 87 PRO A N 1
ATOM 668 C CA . PRO A 1 87 ? 15.643 4.618 6.816 1.00 94.06 87 PRO A CA 1
ATOM 669 C C . PRO A 1 87 ? 14.284 4.244 6.205 1.00 94.06 87 PRO A C 1
ATOM 671 O O . PRO A 1 87 ? 14.191 3.286 5.436 1.00 94.06 87 PRO A O 1
ATOM 674 N N . ALA A 1 88 ? 13.228 5.006 6.510 1.00 92.19 88 ALA A N 1
ATOM 675 C CA . ALA A 1 88 ? 11.897 4.769 5.955 1.00 92.19 88 ALA A CA 1
ATOM 676 C C . ALA A 1 88 ? 11.870 5.071 4.449 1.00 92.19 88 ALA A C 1
ATOM 678 O O . ALA A 1 88 ? 11.430 4.239 3.655 1.00 92.19 88 ALA A O 1
ATOM 679 N N . ILE A 1 89 ? 12.403 6.227 4.039 1.00 94.56 89 ILE A N 1
ATOM 680 C CA . ILE A 1 89 ? 12.447 6.627 2.626 1.00 94.56 89 ILE A CA 1
ATOM 681 C C . ILE A 1 89 ? 13.373 5.720 1.812 1.00 94.56 89 ILE A C 1
ATOM 683 O O . ILE A 1 89 ? 13.027 5.358 0.691 1.00 94.56 89 ILE A O 1
ATOM 687 N N . GLU A 1 90 ? 14.496 5.274 2.370 1.00 96.12 90 GLU A N 1
ATOM 688 C CA . GLU A 1 90 ? 15.384 4.304 1.721 1.00 96.12 90 GLU A CA 1
ATOM 689 C C . GLU A 1 90 ? 14.668 2.979 1.424 1.00 96.12 90 GLU A C 1
ATOM 691 O O . GLU A 1 90 ? 14.715 2.485 0.295 1.00 96.12 90 GLU A O 1
ATOM 696 N N . ARG A 1 91 ? 13.912 2.436 2.389 1.00 96.44 91 ARG A N 1
ATOM 697 C CA . ARG A 1 91 ? 13.089 1.241 2.146 1.00 96.44 91 ARG A CA 1
ATOM 698 C C . ARG A 1 91 ? 11.996 1.489 1.110 1.00 96.44 91 ARG A C 1
ATOM 700 O O . ARG A 1 91 ? 11.795 0.647 0.239 1.00 96.44 91 ARG A O 1
ATOM 707 N N . MET A 1 92 ? 11.338 2.648 1.142 1.00 97.38 92 MET A N 1
ATOM 708 C CA . MET A 1 92 ? 10.350 3.018 0.123 1.00 97.38 92 MET A CA 1
ATOM 709 C C . MET A 1 92 ? 10.957 3.100 -1.282 1.00 97.38 92 MET A C 1
ATOM 711 O O . MET A 1 92 ? 10.308 2.696 -2.250 1.00 97.38 92 MET A O 1
ATOM 715 N N . LEU A 1 93 ? 12.182 3.616 -1.417 1.00 97.44 93 LEU A N 1
ATOM 716 C CA . LEU A 1 93 ? 12.899 3.681 -2.693 1.00 97.44 93 LEU A CA 1
ATOM 717 C C . LEU A 1 93 ? 13.239 2.279 -3.206 1.00 97.44 93 LEU A C 1
ATOM 719 O O . LEU A 1 93 ? 12.967 1.984 -4.370 1.00 97.44 93 LEU A O 1
ATOM 723 N N . ASN A 1 94 ? 13.737 1.398 -2.334 1.00 97.31 94 ASN A N 1
ATOM 724 C CA . ASN A 1 94 ? 14.019 0.000 -2.674 1.00 97.31 94 ASN A CA 1
ATOM 725 C C . ASN A 1 94 ? 12.750 -0.749 -3.103 1.00 97.31 94 ASN A C 1
ATOM 727 O O . ASN A 1 94 ? 12.727 -1.395 -4.151 1.00 97.31 94 ASN A O 1
ATOM 731 N N . PHE A 1 95 ? 11.654 -0.585 -2.360 1.00 98.06 95 PHE A N 1
ATOM 732 C CA . PHE A 1 95 ? 10.358 -1.149 -2.727 1.00 98.06 95 PHE A CA 1
ATOM 733 C C . PHE A 1 95 ? 9.868 -0.619 -4.085 1.00 98.06 95 PHE A C 1
ATOM 735 O O . PHE A 1 95 ? 9.438 -1.387 -4.944 1.00 98.06 95 PHE A O 1
ATOM 742 N N . THR A 1 96 ? 9.995 0.690 -4.325 1.00 98.12 96 THR A N 1
ATOM 743 C CA . THR A 1 96 ? 9.638 1.322 -5.608 1.00 98.12 96 THR A CA 1
ATOM 744 C C . THR A 1 96 ? 10.453 0.753 -6.769 1.00 98.12 96 THR A C 1
ATOM 746 O O . THR A 1 96 ? 9.915 0.543 -7.856 1.00 98.12 96 THR A O 1
ATOM 749 N N . GLU A 1 97 ? 11.738 0.474 -6.552 1.00 97.75 97 GLU A N 1
ATOM 750 C CA . GLU A 1 97 ? 12.597 -0.172 -7.542 1.00 97.75 97 GLU A CA 1
ATOM 751 C C . GLU A 1 97 ? 12.135 -1.604 -7.851 1.00 97.75 97 GLU A C 1
ATOM 753 O O . GLU A 1 97 ? 12.098 -1.993 -9.018 1.00 97.75 97 GLU A O 1
ATOM 758 N N . HIS A 1 98 ? 11.681 -2.369 -6.854 1.00 97.56 98 HIS A N 1
ATOM 759 C CA . HIS A 1 98 ? 11.069 -3.677 -7.103 1.00 97.56 98 HIS A CA 1
ATOM 760 C C . HIS A 1 98 ? 9.803 -3.577 -7.965 1.00 97.56 98 HIS A C 1
ATOM 762 O O . HIS A 1 98 ? 9.651 -4.360 -8.904 1.00 97.56 98 HIS A O 1
ATOM 768 N N . LEU A 1 99 ? 8.929 -2.596 -7.711 1.00 98.31 99 LEU A N 1
ATOM 769 C CA . LEU A 1 99 ? 7.753 -2.356 -8.559 1.00 98.31 99 LEU A CA 1
ATOM 770 C C . LEU A 1 99 ? 8.156 -1.984 -9.995 1.00 98.31 99 LEU A C 1
ATOM 772 O O . LEU A 1 99 ? 7.557 -2.459 -10.960 1.00 98.31 99 LEU A O 1
ATOM 776 N N . ARG A 1 100 ? 9.193 -1.149 -10.147 1.00 97.62 100 ARG A N 1
ATOM 777 C CA . ARG A 1 100 ? 9.731 -0.728 -11.449 1.00 97.62 100 ARG A CA 1
ATOM 778 C C . ARG A 1 100 ? 10.257 -1.912 -12.253 1.00 97.62 100 ARG A C 1
ATOM 780 O O . ARG A 1 100 ? 9.915 -2.034 -13.427 1.00 97.62 100 ARG A O 1
ATOM 787 N N . ARG A 1 101 ? 11.031 -2.802 -11.626 1.00 96.56 101 ARG A N 1
ATOM 788 C CA . ARG A 1 101 ? 11.564 -4.015 -12.270 1.00 96.56 101 ARG A CA 1
ATOM 789 C C . ARG A 1 101 ? 10.462 -4.961 -12.729 1.00 96.56 101 ARG A C 1
ATOM 791 O O . ARG A 1 101 ? 10.520 -5.446 -13.852 1.00 96.56 101 ARG A O 1
ATOM 798 N N . LEU A 1 102 ? 9.435 -5.148 -11.899 1.00 97.31 102 LEU A N 1
ATOM 799 C CA . LEU A 1 102 ? 8.257 -5.953 -12.243 1.00 97.31 102 LEU A CA 1
ATOM 800 C C . LEU A 1 102 ? 7.346 -5.285 -13.280 1.00 97.31 102 LEU A C 1
ATOM 802 O O . LEU A 1 102 ? 6.415 -5.922 -13.770 1.00 97.31 102 LEU A O 1
ATOM 806 N N . ARG A 1 103 ? 7.602 -4.011 -13.615 1.00 97.31 103 ARG A N 1
ATOM 807 C CA . ARG A 1 103 ? 6.759 -3.193 -14.495 1.00 97.31 103 ARG A CA 1
ATOM 808 C C . ARG A 1 103 ? 5.295 -3.259 -14.064 1.00 97.31 103 ARG A C 1
ATOM 810 O O . ARG A 1 103 ? 4.421 -3.506 -14.892 1.00 97.31 103 ARG A O 1
ATOM 817 N N . VAL A 1 104 ? 5.064 -3.079 -12.761 1.00 98.38 104 VAL A N 1
ATOM 818 C CA . VAL A 1 104 ? 3.717 -3.129 -12.181 1.00 98.38 104 VAL A CA 1
ATOM 819 C C . VAL A 1 104 ? 2.828 -2.116 -12.885 1.00 98.38 104 VAL A C 1
ATOM 821 O O . VAL A 1 104 ? 3.133 -0.920 -12.908 1.00 98.38 104 VAL A O 1
ATOM 824 N N . ASP A 1 105 ? 1.737 -2.597 -13.462 1.00 98.19 105 ASP A N 1
ATOM 825 C CA . ASP A 1 105 ? 0.770 -1.749 -14.137 1.00 98.19 105 ASP A CA 1
ATOM 826 C C . ASP A 1 105 ? -0.335 -1.257 -13.185 1.00 98.19 105 ASP A C 1
ATOM 828 O O . ASP A 1 105 ? -0.351 -1.520 -11.979 1.00 98.19 105 ASP A O 1
ATOM 832 N N . ARG A 1 106 ? -1.283 -0.486 -13.729 1.00 98.19 106 ARG A N 1
ATOM 833 C CA . ARG A 1 106 ? -2.382 0.083 -12.943 1.00 98.19 106 ARG A CA 1
ATOM 834 C C . ARG A 1 106 ? -3.379 -0.972 -12.448 1.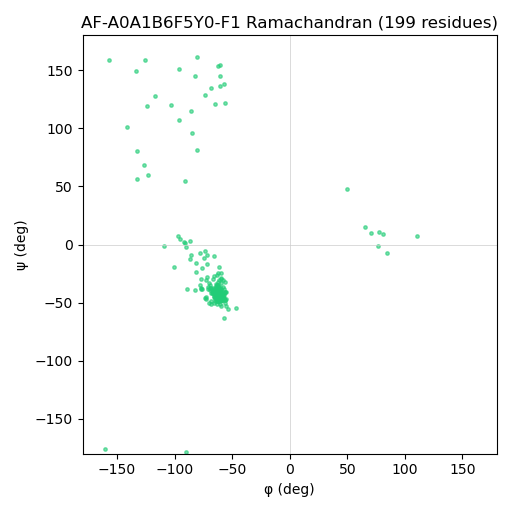00 98.19 106 ARG A C 1
ATOM 836 O O . ARG A 1 106 ? -3.937 -0.779 -11.368 1.00 98.19 106 ARG A O 1
ATOM 843 N N . TYR A 1 107 ? -3.644 -2.021 -13.219 1.00 98.25 107 TYR A N 1
ATOM 844 C CA . TYR A 1 107 ? -4.595 -3.073 -12.859 1.00 98.25 107 TYR A CA 1
ATOM 845 C C . TYR A 1 107 ? -4.016 -3.965 -11.760 1.00 98.25 107 TYR A C 1
ATOM 847 O O . TYR A 1 107 ? -4.678 -4.184 -10.745 1.00 98.25 107 TYR A O 1
ATOM 855 N N . GLU A 1 108 ? -2.753 -4.365 -11.900 1.00 98.62 108 GLU A N 1
ATOM 856 C CA . GLU A 1 108 ? -1.984 -5.107 -10.897 1.00 98.62 108 GLU A CA 1
ATOM 857 C C . GLU A 1 108 ? -1.901 -4.323 -9.587 1.00 98.62 108 GLU A C 1
ATOM 859 O O . GLU A 1 108 ? -2.230 -4.845 -8.524 1.00 98.62 108 GLU A O 1
ATOM 864 N N . TYR A 1 109 ? -1.559 -3.034 -9.662 1.00 98.56 109 TYR A N 1
ATOM 865 C CA . TYR A 1 109 ? -1.528 -2.146 -8.502 1.00 98.56 109 TYR A CA 1
ATOM 866 C C . TYR A 1 109 ? -2.877 -2.073 -7.772 1.00 98.56 109 TYR A C 1
ATOM 868 O O . TYR A 1 109 ? -2.927 -2.186 -6.545 1.00 98.56 109 TYR A O 1
ATOM 876 N N . VAL A 1 110 ? -3.983 -1.891 -8.503 1.00 98.25 110 VAL A N 1
ATOM 877 C CA . VAL A 1 110 ? -5.321 -1.829 -7.894 1.00 98.25 110 VAL A CA 1
ATOM 878 C C . VAL A 1 110 ? -5.686 -3.166 -7.257 1.00 98.25 110 VAL A C 1
ATOM 880 O O . VAL A 1 110 ? -6.150 -3.169 -6.119 1.00 98.25 110 VAL A O 1
ATOM 883 N N . ALA A 1 111 ? -5.444 -4.288 -7.935 1.00 98.38 111 ALA A N 1
ATOM 884 C CA . ALA A 1 111 ? -5.723 -5.614 -7.397 1.00 98.38 111 ALA A CA 1
ATOM 885 C C . ALA A 1 111 ? -4.904 -5.899 -6.128 1.00 98.38 111 ALA A C 1
ATOM 887 O O . ALA A 1 111 ? -5.467 -6.299 -5.113 1.00 98.38 111 ALA A O 1
ATOM 888 N N . MET A 1 112 ? -3.604 -5.591 -6.133 1.00 98.56 112 MET A N 1
ATOM 889 C CA . MET A 1 112 ? -2.747 -5.711 -4.951 1.00 98.56 112 MET A CA 1
ATOM 890 C C . MET A 1 112 ? -3.239 -4.843 -3.789 1.00 98.56 112 MET A C 1
ATOM 892 O O . MET A 1 112 ? -3.234 -5.299 -2.650 1.00 98.56 112 MET A O 1
ATOM 896 N N . LYS A 1 113 ? -3.725 -3.620 -4.048 1.00 98.25 113 LYS A N 1
ATOM 897 C CA . LYS A 1 113 ? -4.344 -2.797 -2.995 1.00 98.25 113 LYS A CA 1
ATOM 898 C C . LYS A 1 113 ? -5.589 -3.442 -2.401 1.00 98.25 113 LYS A C 1
ATOM 900 O O . LYS A 1 113 ? -5.802 -3.327 -1.200 1.00 98.25 113 LYS A O 1
ATOM 905 N N . VAL A 1 114 ? -6.416 -4.088 -3.222 1.00 98.38 114 VAL A N 1
ATOM 906 C CA . VAL A 1 114 ? -7.599 -4.813 -2.736 1.00 98.38 114 VAL A CA 1
ATOM 907 C C . VAL A 1 114 ? -7.181 -6.019 -1.893 1.00 98.38 114 VAL A C 1
ATOM 909 O O . VAL A 1 114 ? -7.762 -6.230 -0.836 1.00 98.38 114 VAL A O 1
ATOM 912 N N . ILE A 1 115 ? -6.149 -6.758 -2.307 1.00 98.44 115 ILE A N 1
ATOM 913 C CA . ILE A 1 115 ? -5.614 -7.900 -1.547 1.00 98.44 115 ILE A CA 1
ATOM 914 C C . ILE A 1 115 ? -5.075 -7.445 -0.183 1.00 98.44 115 ILE A C 1
ATOM 916 O O . ILE A 1 115 ? -5.409 -8.057 0.824 1.00 98.44 115 ILE A O 1
ATOM 920 N N . VAL A 1 116 ? -4.304 -6.351 -0.147 1.00 98.00 116 VAL A N 1
ATOM 921 C CA . VAL A 1 116 ? -3.776 -5.744 1.091 1.00 98.00 116 VAL A CA 1
ATOM 922 C C . VAL A 1 116 ? -4.895 -5.258 2.017 1.00 98.00 116 VAL A C 1
ATOM 924 O O . VAL A 1 116 ? -4.783 -5.391 3.231 1.00 98.00 116 VAL A O 1
ATOM 927 N N . LEU A 1 117 ? -5.963 -4.684 1.455 1.00 98.31 117 LEU A N 1
ATOM 928 C CA . LEU A 1 117 ? -7.118 -4.212 2.220 1.00 98.31 117 LEU A CA 1
ATOM 929 C C . LEU A 1 117 ? -7.918 -5.371 2.827 1.00 98.31 117 LEU A C 1
ATOM 931 O O . LEU A 1 117 ? -8.386 -5.249 3.950 1.00 98.31 117 LEU A O 1
ATOM 935 N N . LEU A 1 118 ? -8.126 -6.459 2.083 1.00 97.75 118 LEU A N 1
ATOM 936 C CA . LEU A 1 118 ? -8.971 -7.590 2.484 1.00 97.75 118 LEU A CA 1
ATOM 937 C C . LEU A 1 118 ? -8.164 -8.667 3.227 1.00 97.75 118 LEU A C 1
ATOM 939 O O . LEU A 1 118 ? -8.163 -9.828 2.842 1.00 97.75 118 LEU A O 1
ATOM 943 N N . THR A 1 119 ? -7.464 -8.277 4.283 1.00 94.50 119 THR A N 1
ATOM 944 C CA . THR A 1 119 ? -6.605 -9.151 5.095 1.00 94.50 119 THR A CA 1
ATOM 945 C C . THR A 1 119 ? -7.435 -9.851 6.176 1.00 94.50 119 THR A C 1
ATOM 947 O O . THR A 1 119 ? -7.988 -9.193 7.052 1.00 94.50 119 THR A O 1
ATOM 950 N N . SER A 1 120 ? -7.560 -11.184 6.108 1.00 95.12 120 SER A N 1
ATOM 951 C CA . SER A 1 120 ? -8.395 -11.970 7.045 1.00 95.12 120 SER A CA 1
ATOM 952 C C . SER A 1 120 ? -7.795 -12.144 8.448 1.00 95.12 120 SER A C 1
ATOM 954 O O . SER A 1 120 ? -8.474 -12.619 9.351 1.00 95.12 120 SER A O 1
ATOM 956 N N . ASP A 1 121 ? -6.524 -11.794 8.609 1.00 93.25 121 ASP A N 1
ATOM 957 C CA . ASP A 1 121 ? -5.731 -11.787 9.842 1.00 93.25 121 ASP A CA 1
ATOM 958 C C . ASP A 1 121 ? -5.673 -10.401 10.507 1.00 93.25 121 ASP A C 1
ATOM 960 O O . ASP A 1 121 ? -4.949 -10.218 11.483 1.00 93.25 121 ASP A O 1
ATOM 964 N N . ALA A 1 122 ? -6.438 -9.426 10.001 1.00 93.75 122 ALA A N 1
ATOM 965 C CA . ALA A 1 122 ? -6.575 -8.126 10.647 1.00 93.75 122 ALA A CA 1
ATOM 966 C C . ALA A 1 122 ? -7.178 -8.280 12.054 1.00 93.75 122 ALA A C 1
ATOM 968 O O . ALA A 1 122 ? -8.033 -9.141 12.289 1.00 93.75 122 ALA A O 1
ATOM 969 N N . SER A 1 123 ? -6.737 -7.434 12.986 1.00 93.56 123 SER A N 1
ATOM 970 C CA . SER A 1 123 ? -7.297 -7.415 14.337 1.00 93.56 123 SER A CA 1
ATOM 971 C C . SER A 1 123 ? -8.784 -7.045 14.314 1.00 93.56 123 SER A C 1
ATOM 973 O O . SER A 1 123 ? -9.250 -6.356 13.407 1.00 93.56 123 SER A O 1
ATOM 975 N N . ASP A 1 124 ? -9.527 -7.504 15.324 1.00 95.31 124 ASP A N 1
ATOM 976 C CA . ASP A 1 124 ? -10.904 -7.067 15.618 1.00 95.31 124 ASP A CA 1
ATOM 977 C C . ASP A 1 124 ? -11.970 -7.413 14.562 1.00 95.31 124 ASP A C 1
ATOM 979 O O . ASP A 1 124 ? -13.097 -6.916 14.619 1.00 95.31 124 ASP A O 1
ATOM 983 N N . LEU A 1 125 ? -11.654 -8.326 13.637 1.00 97.19 125 LEU A N 1
ATOM 984 C CA . LEU A 1 125 ? -12.621 -8.859 12.680 1.00 97.19 125 LEU A CA 1
ATOM 985 C C . LEU A 1 125 ? -13.689 -9.731 13.352 1.00 97.19 125 LEU A C 1
ATOM 987 O O . LEU A 1 125 ? -13.394 -10.632 14.141 1.00 97.19 125 LEU A O 1
ATOM 991 N N . ARG A 1 126 ? -14.945 -9.508 12.964 1.00 97.31 126 ARG A N 1
ATOM 992 C CA . ARG A 1 126 ? -16.120 -10.301 13.340 1.00 97.31 126 ARG A CA 1
ATOM 993 C C . ARG A 1 126 ? -16.360 -11.455 12.370 1.00 97.31 126 ARG A C 1
ATOM 995 O O . ARG A 1 126 ? -16.724 -12.542 12.811 1.00 97.31 126 ARG A O 1
ATOM 1002 N N . GLU A 1 127 ? -16.143 -11.244 11.070 1.00 97.44 127 GLU A N 1
ATOM 1003 C CA . GLU A 1 127 ? -16.384 -12.226 10.004 1.00 97.44 127 GLU A CA 1
ATOM 1004 C C . GLU A 1 127 ? -15.114 -12.512 9.156 1.00 97.44 127 GLU A C 1
ATOM 1006 O O . GLU A 1 127 ? -15.128 -12.333 7.930 1.00 97.44 127 GLU A O 1
ATOM 1011 N N . PRO A 1 128 ? -14.002 -13.008 9.741 1.00 97.69 128 PRO A N 1
ATOM 1012 C CA . PRO A 1 128 ? -12.730 -13.185 9.022 1.00 97.69 128 PRO A CA 1
ATOM 1013 C C . PRO A 1 128 ? -12.826 -14.122 7.804 1.00 97.69 128 PRO A C 1
ATOM 1015 O O . PRO A 1 128 ? -12.179 -13.884 6.783 1.00 97.69 128 PRO A O 1
ATOM 1018 N N . GLU A 1 129 ? -13.686 -15.144 7.850 1.00 97.81 129 GLU A N 1
ATOM 1019 C CA . GLU A 1 129 ? -13.925 -16.054 6.716 1.00 97.81 129 GLU A CA 1
ATOM 1020 C C . GLU A 1 129 ? -14.545 -15.344 5.505 1.00 97.81 129 GLU A C 1
ATOM 1022 O O . GLU A 1 129 ? -14.212 -15.625 4.353 1.00 97.81 129 GLU A O 1
ATOM 1027 N N . LYS A 1 130 ? -15.424 -14.367 5.745 1.00 96.94 130 LYS A N 1
ATOM 1028 C CA . LYS A 1 130 ? -16.067 -13.579 4.687 1.00 96.94 130 LYS A CA 1
ATOM 1029 C C . LYS A 1 130 ? -15.079 -12.623 4.023 1.00 96.94 130 LYS A C 1
ATOM 1031 O O . LYS A 1 130 ? -15.123 -12.423 2.802 1.00 96.94 130 LYS A O 1
ATOM 1036 N N . VAL A 1 131 ? -14.168 -12.059 4.818 1.00 98.25 131 VAL A N 1
ATOM 1037 C CA . VAL A 1 131 ? -13.035 -11.269 4.322 1.00 98.25 131 VAL A CA 1
ATOM 1038 C C . VAL A 1 131 ? -12.128 -12.148 3.464 1.00 98.25 131 VAL A C 1
ATOM 1040 O O . VAL A 1 131 ? -11.849 -11.777 2.324 1.00 98.25 131 VAL A O 1
ATOM 1043 N N . ARG A 1 132 ? -11.756 -13.341 3.949 1.00 98.00 132 ARG A N 1
ATOM 1044 C CA . ARG A 1 132 ? -10.933 -14.308 3.204 1.00 98.00 132 ARG A CA 1
ATOM 1045 C C . ARG A 1 132 ? -11.549 -14.675 1.859 1.00 98.00 132 ARG A C 1
ATOM 1047 O O . ARG A 1 132 ? -10.902 -14.506 0.831 1.00 98.00 132 ARG A O 1
ATOM 1054 N N . ALA A 1 133 ? -12.827 -15.049 1.840 1.00 97.81 133 ALA A N 1
ATOM 1055 C CA . ALA A 1 133 ? -13.540 -15.369 0.602 1.00 97.81 133 ALA A CA 1
ATOM 1056 C C . ALA A 1 133 ? -13.583 -14.183 -0.385 1.00 97.81 133 ALA A C 1
ATOM 1058 O O . ALA A 1 133 ? -13.629 -14.361 -1.604 1.00 97.81 133 ALA A O 1
ATOM 1059 N N . SER A 1 134 ? -13.577 -12.946 0.119 1.00 97.56 134 SER A N 1
ATOM 1060 C CA . SER A 1 134 ? -13.505 -11.743 -0.716 1.00 97.56 134 SER A CA 1
ATOM 1061 C C . SER A 1 134 ? -12.085 -11.488 -1.239 1.00 97.56 134 SER A C 1
ATOM 1063 O O . SER A 1 134 ? -11.924 -11.106 -2.399 1.00 97.56 134 SER A O 1
ATOM 1065 N N . GLN A 1 135 ? -11.061 -11.738 -0.421 1.00 97.94 135 GLN A N 1
ATOM 1066 C CA . GLN A 1 135 ? -9.652 -11.655 -0.809 1.00 97.94 135 GLN A CA 1
ATOM 1067 C C . GLN A 1 135 ? -9.298 -12.688 -1.885 1.00 97.94 135 GLN A C 1
ATOM 1069 O O . GLN A 1 135 ? -8.634 -12.350 -2.864 1.00 97.94 135 GLN A O 1
ATOM 1074 N N . GLU A 1 136 ? -9.797 -13.919 -1.761 1.00 98.12 136 GLU A N 1
ATOM 1075 C CA . GLU A 1 136 ? -9.613 -14.995 -2.742 1.00 98.12 136 GLU A CA 1
ATOM 1076 C C . GLU A 1 136 ? -10.105 -14.593 -4.134 1.00 98.12 136 GLU A C 1
ATOM 1078 O O . GLU A 1 136 ? -9.418 -14.828 -5.127 1.00 98.12 136 GLU A O 1
ATOM 1083 N N . LYS A 1 137 ? -11.244 -13.896 -4.224 1.00 97.94 137 LYS A N 1
ATOM 1084 C CA . LYS A 1 137 ? -11.747 -13.363 -5.501 1.00 97.94 137 LYS A CA 1
ATOM 1085 C C . LYS A 1 137 ? -10.785 -12.345 -6.114 1.00 97.94 137 LYS A C 1
ATOM 1087 O O . LYS A 1 137 ? -10.594 -12.337 -7.328 1.00 97.94 137 LYS A O 1
ATOM 1092 N N . ALA A 1 138 ? -10.167 -11.493 -5.294 1.00 98.00 138 ALA A N 1
ATOM 1093 C CA . ALA A 1 138 ? -9.170 -10.532 -5.764 1.00 98.00 138 ALA A CA 1
ATOM 1094 C C . ALA A 1 138 ? -7.868 -11.223 -6.212 1.00 98.00 138 ALA A C 1
ATOM 1096 O O . ALA A 1 138 ? -7.302 -10.847 -7.239 1.00 98.00 138 ALA A O 1
ATOM 1097 N N . LEU A 1 139 ? -7.428 -12.259 -5.489 1.00 98.56 139 LEU A N 1
ATOM 1098 C CA . LEU A 1 139 ? -6.277 -13.093 -5.850 1.00 98.56 139 LEU A CA 1
ATOM 1099 C C . LEU A 1 139 ? -6.498 -13.809 -7.187 1.00 98.56 139 LEU A C 1
ATOM 1101 O O . LEU A 1 139 ? -5.647 -13.726 -8.070 1.00 98.56 139 LEU A O 1
ATOM 1105 N N . GLN A 1 140 ? -7.658 -14.445 -7.365 1.00 98.50 140 GLN A N 1
ATOM 1106 C CA . GLN A 1 140 ? -8.039 -15.106 -8.616 1.00 98.50 140 GLN A CA 1
ATOM 1107 C C . GLN A 1 140 ? -8.100 -14.115 -9.783 1.00 98.50 140 GLN A C 1
ATOM 1109 O O . GLN A 1 140 ? -7.582 -14.402 -10.861 1.00 98.50 140 GLN A O 1
ATOM 1114 N N . ALA A 1 141 ? -8.680 -12.929 -9.571 1.00 98.31 141 ALA A N 1
ATOM 1115 C CA . ALA A 1 141 ? -8.733 -11.890 -10.596 1.00 98.31 141 ALA A CA 1
ATOM 1116 C C . ALA A 1 141 ? -7.330 -11.420 -11.013 1.00 98.31 141 ALA A C 1
ATOM 1118 O O . ALA A 1 141 ? -7.066 -11.278 -12.206 1.00 98.31 141 ALA A O 1
ATOM 1119 N N . LEU A 1 142 ? -6.418 -11.221 -10.052 1.00 98.62 142 LEU A N 1
ATOM 1120 C CA . LEU A 1 142 ? -5.031 -10.859 -10.345 1.00 98.62 142 LEU A CA 1
ATOM 1121 C C . LEU A 1 142 ? -4.303 -11.975 -11.103 1.00 98.62 142 LEU A C 1
ATOM 1123 O O . LEU A 1 142 ? -3.627 -11.690 -12.085 1.00 98.62 142 LEU A O 1
ATOM 1127 N N . GLN A 1 143 ? -4.465 -13.231 -10.683 1.00 98.56 143 GLN A N 1
ATOM 1128 C CA . GLN A 1 143 ? -3.859 -14.382 -11.355 1.00 98.56 143 GLN A CA 1
ATOM 1129 C C . GLN A 1 143 ? -4.355 -14.523 -12.797 1.00 98.56 143 GLN A C 1
ATOM 1131 O O . GLN A 1 143 ? -3.565 -14.729 -13.715 1.00 98.56 143 GLN A O 1
ATOM 1136 N N . HIS A 1 144 ? -5.663 -14.390 -13.013 1.00 98.38 144 HIS A N 1
ATOM 1137 C CA . HIS A 1 144 ? -6.236 -14.434 -14.352 1.00 98.38 144 HIS A CA 1
ATOM 1138 C C . HIS A 1 144 ? -5.701 -13.288 -15.218 1.00 98.38 144 HIS A C 1
ATOM 1140 O O . HIS A 1 144 ? -5.312 -13.505 -16.364 1.00 98.38 144 HIS A O 1
ATOM 1146 N N . TYR A 1 145 ? -5.634 -12.076 -14.659 1.00 98.56 145 TYR A N 1
ATOM 1147 C CA . TYR A 1 145 ? -5.100 -10.912 -15.357 1.00 98.56 145 TYR A CA 1
ATOM 1148 C C . TYR A 1 145 ? -3.647 -11.126 -15.791 1.00 98.56 145 TYR A C 1
ATOM 1150 O O . TYR A 1 145 ? -3.329 -10.885 -16.957 1.00 98.56 145 TYR A O 1
ATOM 1158 N N . THR A 1 146 ? -2.780 -11.613 -14.897 1.00 98.44 146 THR A N 1
ATOM 1159 C CA . THR A 1 146 ? -1.361 -11.818 -15.212 1.00 98.44 146 THR A CA 1
ATOM 1160 C C . THR A 1 146 ? -1.146 -12.912 -16.249 1.00 98.44 146 THR A C 1
ATOM 1162 O O . THR A 1 146 ? -0.363 -12.704 -17.170 1.00 98.44 146 THR A O 1
ATOM 1165 N N . LEU A 1 147 ? -1.867 -14.034 -16.161 1.00 97.44 147 LEU A N 1
ATOM 1166 C CA . LEU A 1 147 ? -1.794 -15.109 -17.158 1.00 97.44 147 LEU A CA 1
ATOM 1167 C C . LEU A 1 147 ? -2.260 -14.647 -18.545 1.00 97.44 147 LEU A C 1
ATOM 1169 O O . LEU A 1 147 ? -1.674 -15.042 -19.549 1.00 97.44 147 LEU A O 1
ATOM 1173 N N . ALA A 1 148 ? -3.292 -13.802 -18.604 1.00 98.06 148 ALA A N 1
ATOM 1174 C CA . ALA A 1 148 ? -3.834 -13.303 -19.863 1.00 98.06 148 ALA A CA 1
ATOM 1175 C C . ALA A 1 148 ? -2.960 -12.215 -20.515 1.00 98.06 148 ALA A C 1
ATOM 1177 O O . ALA A 1 148 ? -2.838 -12.186 -21.736 1.00 98.06 148 ALA A O 1
ATOM 1178 N N . HIS A 1 149 ? -2.361 -11.316 -19.725 1.00 97.81 149 HIS A N 1
ATOM 1179 C CA . HIS A 1 149 ? -1.641 -10.140 -20.245 1.00 97.81 149 HIS A CA 1
ATOM 1180 C C . HIS A 1 149 ? -0.117 -10.305 -20.269 1.00 97.81 149 HIS A C 1
ATOM 1182 O O . HIS A 1 149 ? 0.564 -9.576 -20.988 1.00 97.81 149 HIS A O 1
ATOM 1188 N N . TYR A 1 150 ? 0.424 -11.253 -19.500 1.00 96.75 150 TYR A N 1
ATOM 1189 C CA . TYR A 1 150 ? 1.856 -11.542 -19.415 1.00 96.75 150 TYR A CA 1
ATOM 1190 C C . TYR A 1 150 ? 2.126 -13.053 -19.533 1.00 96.75 150 TYR A C 1
ATOM 1192 O O . TYR A 1 150 ? 2.760 -13.626 -18.644 1.00 96.75 150 TYR A O 1
ATOM 1200 N N . PRO A 1 151 ? 1.669 -13.716 -20.617 1.00 95.94 151 PRO A N 1
ATOM 1201 C CA . PRO A 1 151 ? 1.809 -15.167 -20.776 1.00 95.94 151 PRO A CA 1
ATOM 1202 C C . PRO A 1 151 ? 3.275 -15.631 -20.771 1.00 95.94 151 PRO A C 1
ATOM 1204 O O . PRO A 1 151 ? 3.571 -16.727 -20.302 1.00 95.94 151 PRO A O 1
ATOM 1207 N N . ASP A 1 152 ? 4.200 -14.773 -21.209 1.00 97.12 152 ASP A N 1
ATOM 1208 C CA . ASP A 1 152 ? 5.641 -15.056 -21.233 1.00 97.12 152 ASP A CA 1
ATOM 1209 C C . ASP A 1 152 ? 6.321 -14.920 -19.856 1.00 97.12 152 ASP A C 1
ATOM 1211 O O . ASP A 1 152 ? 7.501 -15.237 -19.707 1.00 97.12 152 ASP A O 1
ATOM 1215 N N . ILE A 1 153 ? 5.601 -14.436 -18.834 1.00 96.25 153 ILE A N 1
ATOM 1216 C CA . ILE A 1 153 ? 6.120 -14.219 -17.474 1.00 96.25 153 ILE A CA 1
ATOM 1217 C C . ILE A 1 153 ? 5.212 -14.935 -16.456 1.00 96.25 153 ILE A C 1
ATOM 1219 O O . ILE A 1 153 ? 4.541 -14.291 -15.644 1.00 96.25 153 ILE A O 1
ATOM 1223 N N . PRO A 1 154 ? 5.185 -16.281 -16.446 1.00 92.12 154 PRO A N 1
ATOM 1224 C CA . PRO A 1 154 ? 4.279 -17.050 -15.588 1.00 92.12 154 PRO A CA 1
ATOM 1225 C C . PRO A 1 154 ? 4.532 -16.827 -14.087 1.00 92.12 154 PRO A C 1
ATOM 1227 O O . PRO A 1 154 ? 3.620 -16.961 -13.271 1.00 92.12 154 PRO A O 1
ATOM 1230 N N . SER A 1 155 ? 5.753 -16.437 -13.706 1.00 97.06 155 SER A N 1
ATOM 1231 C CA . SER A 1 155 ? 6.120 -16.117 -12.322 1.00 97.06 155 SER A CA 1
ATOM 1232 C C . SER A 1 155 ? 5.521 -14.804 -11.812 1.00 97.06 155 SER A C 1
ATOM 1234 O O . SER A 1 155 ? 5.481 -14.604 -10.596 1.00 97.06 155 SER A O 1
ATOM 1236 N N . LYS A 1 156 ? 5.032 -13.918 -12.696 1.00 97.94 156 LYS A N 1
ATOM 1237 C CA . LYS A 1 156 ? 4.668 -12.539 -12.338 1.00 97.94 156 LYS A CA 1
ATOM 1238 C C . LYS A 1 156 ? 3.648 -12.477 -11.205 1.00 97.94 156 LYS A C 1
ATOM 1240 O O . LYS A 1 156 ? 3.802 -11.677 -10.289 1.00 97.94 156 LYS A O 1
ATOM 1245 N N . PHE A 1 157 ? 2.642 -13.356 -11.221 1.00 98.50 157 PHE A N 1
ATOM 1246 C CA . PHE A 1 157 ? 1.651 -13.438 -10.144 1.00 98.50 157 PHE A CA 1
ATOM 1247 C C . PHE A 1 157 ? 2.309 -13.638 -8.771 1.00 98.50 157 PHE A C 1
ATOM 1249 O O . PHE A 1 157 ? 2.080 -12.852 -7.853 1.00 98.50 157 PHE A O 1
ATOM 1256 N N . GLY A 1 158 ? 3.169 -14.652 -8.645 1.00 98.25 158 GLY A N 1
ATOM 1257 C CA . GLY A 1 158 ? 3.877 -14.939 -7.399 1.00 98.25 158 GLY A CA 1
ATOM 1258 C C . GLY A 1 158 ? 4.818 -13.804 -6.996 1.00 98.25 158 GLY A C 1
ATOM 1259 O O . GLY A 1 158 ? 4.853 -13.415 -5.831 1.00 98.25 158 GLY A O 1
ATOM 1260 N N . GLU A 1 159 ? 5.529 -13.212 -7.957 1.00 98.31 159 GLU A N 1
ATOM 1261 C CA . GLU A 1 159 ? 6.432 -12.089 -7.691 1.00 98.31 159 GLU A CA 1
ATOM 1262 C C . GLU A 1 159 ? 5.705 -10.846 -7.169 1.00 98.31 159 GLU A C 1
ATOM 1264 O O . GLU A 1 159 ? 6.224 -10.183 -6.268 1.00 98.31 159 GLU A O 1
ATOM 1269 N N . LEU A 1 160 ? 4.503 -10.551 -7.680 1.00 98.62 160 LEU A N 1
ATOM 1270 C CA . LEU A 1 160 ? 3.642 -9.481 -7.168 1.00 98.62 160 LEU A CA 1
ATOM 1271 C C . LEU A 1 160 ? 3.209 -9.768 -5.726 1.00 98.62 160 LEU A C 1
ATOM 1273 O O . LEU A 1 160 ? 3.323 -8.890 -4.871 1.00 98.62 160 LEU A O 1
ATOM 1277 N N . LEU A 1 161 ? 2.774 -10.995 -5.419 1.00 98.31 161 LEU A N 1
ATOM 1278 C CA . LEU A 1 161 ? 2.379 -11.364 -4.054 1.00 98.31 161 LEU A CA 1
ATOM 1279 C C . LEU A 1 161 ? 3.544 -11.265 -3.064 1.00 98.31 161 LEU A C 1
ATOM 1281 O O . LEU A 1 161 ? 3.362 -10.774 -1.953 1.00 98.31 161 LEU A O 1
ATOM 1285 N N . LEU A 1 162 ? 4.765 -11.611 -3.483 1.00 98.00 162 LEU A N 1
ATOM 1286 C CA . LEU A 1 162 ? 5.979 -11.449 -2.672 1.00 98.00 162 LEU A CA 1
ATOM 1287 C C . LEU A 1 162 ? 6.338 -9.982 -2.379 1.00 98.00 162 LEU A C 1
ATOM 1289 O O . LEU A 1 162 ? 7.231 -9.721 -1.570 1.00 98.00 162 LEU A O 1
ATOM 1293 N N . ARG A 1 163 ? 5.686 -9.001 -3.016 1.00 98.12 163 ARG A N 1
ATOM 1294 C CA . ARG A 1 163 ? 5.827 -7.580 -2.659 1.00 98.12 163 ARG A CA 1
ATOM 1295 C C . ARG A 1 163 ? 4.954 -7.181 -1.475 1.00 98.12 163 ARG A C 1
ATOM 1297 O O . ARG A 1 163 ? 5.307 -6.238 -0.781 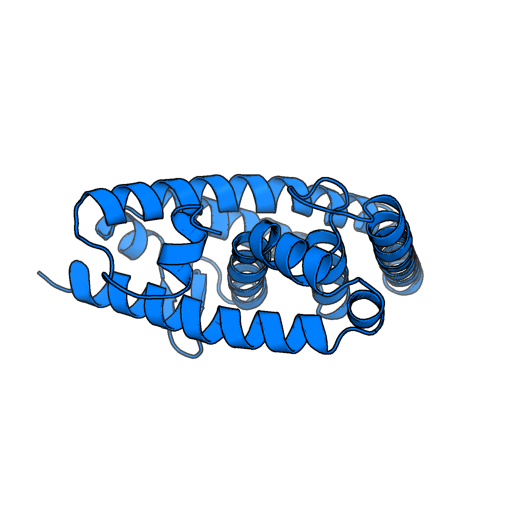1.00 98.12 163 ARG A O 1
ATOM 1304 N N . ILE A 1 164 ? 3.870 -7.894 -1.189 1.00 97.12 164 ILE A N 1
ATOM 1305 C CA . ILE A 1 164 ? 2.989 -7.582 -0.054 1.00 97.12 164 ILE A CA 1
ATOM 1306 C C . ILE A 1 164 ? 3.725 -7.655 1.300 1.00 97.12 164 ILE A C 1
ATOM 1308 O O . ILE A 1 164 ? 3.703 -6.658 2.024 1.00 97.12 164 ILE A O 1
ATOM 1312 N N . PRO A 1 165 ? 4.459 -8.732 1.647 1.00 96.56 165 PRO A N 1
ATOM 1313 C CA . PRO A 1 165 ? 5.206 -8.763 2.907 1.00 96.56 165 PRO A CA 1
ATOM 1314 C C . PRO A 1 165 ? 6.353 -7.740 2.952 1.00 96.56 165 PRO A C 1
ATOM 1316 O O . PRO A 1 165 ? 6.746 -7.278 4.023 1.00 96.56 165 PRO A O 1
ATOM 1319 N N . ASP A 1 166 ? 6.906 -7.356 1.798 1.00 96.12 166 ASP A N 1
ATOM 1320 C CA . ASP A 1 166 ? 7.927 -6.306 1.718 1.00 96.12 166 ASP A CA 1
ATOM 1321 C C . ASP A 1 166 ? 7.348 -4.907 1.981 1.00 96.12 166 ASP A C 1
ATOM 1323 O O . ASP A 1 166 ? 7.944 -4.097 2.698 1.00 96.12 166 ASP A O 1
ATOM 1327 N N . LEU A 1 167 ? 6.135 -4.658 1.480 1.00 97.50 167 LEU A N 1
ATOM 1328 C CA . LEU A 1 167 ? 5.349 -3.467 1.779 1.00 97.50 167 LEU A CA 1
ATOM 1329 C C . LEU A 1 167 ? 5.053 -3.362 3.281 1.00 97.50 167 LEU A C 1
ATOM 1331 O O . LEU A 1 167 ? 5.304 -2.308 3.862 1.00 97.50 167 LEU A O 1
ATOM 1335 N N . GLN A 1 168 ? 4.585 -4.442 3.914 1.00 95.56 168 GLN A N 1
ATOM 1336 C CA . GLN A 1 168 ? 4.289 -4.482 5.354 1.00 95.56 168 GLN A CA 1
ATOM 1337 C C . GLN A 1 168 ? 5.531 -4.148 6.196 1.00 95.56 168 GLN A C 1
ATOM 1339 O O . GLN A 1 168 ? 5.493 -3.256 7.043 1.00 95.56 168 GLN A O 1
ATOM 1344 N N . ARG A 1 169 ? 6.680 -4.777 5.899 1.00 94.50 169 ARG A N 1
ATOM 1345 C CA . ARG A 1 169 ? 7.962 -4.471 6.565 1.00 94.50 169 ARG A CA 1
ATOM 1346 C C . ARG A 1 169 ? 8.392 -3.015 6.376 1.00 94.50 169 ARG A C 1
ATOM 1348 O O . ARG A 1 169 ? 8.922 -2.400 7.298 1.00 94.50 169 ARG A O 1
ATOM 1355 N N . THR A 1 170 ? 8.168 -2.454 5.191 1.00 94.69 170 THR A N 1
ATOM 1356 C CA . THR A 1 170 ? 8.470 -1.043 4.906 1.00 94.69 170 THR A CA 1
ATOM 1357 C C . THR A 1 170 ? 7.560 -0.102 5.699 1.00 94.69 170 THR A C 1
ATOM 1359 O O . THR A 1 170 ? 8.030 0.903 6.232 1.00 94.69 170 THR A O 1
ATOM 1362 N N . CYS A 1 171 ? 6.278 -0.448 5.833 1.00 93.25 171 CYS A N 1
ATOM 1363 C CA . CYS A 1 171 ? 5.315 0.311 6.628 1.00 93.25 171 CYS A CA 1
ATOM 1364 C C . CYS A 1 171 ? 5.653 0.291 8.113 1.00 93.25 171 CYS A C 1
ATOM 1366 O O . CYS A 1 171 ? 5.588 1.339 8.747 1.00 93.25 171 CYS A O 1
ATOM 1368 N N . GLN A 1 172 ? 6.076 -0.855 8.649 1.00 92.44 172 GLN A N 1
ATOM 1369 C CA . GLN A 1 172 ? 6.466 -0.979 10.052 1.00 92.44 172 GLN A CA 1
ATOM 1370 C C . GLN A 1 172 ? 7.573 0.020 10.428 1.00 92.44 172 GLN A C 1
ATOM 1372 O O . GLN A 1 172 ? 7.416 0.786 11.375 1.00 92.44 172 GLN A O 1
ATOM 1377 N N . VAL A 1 173 ? 8.631 0.112 9.614 1.00 91.62 173 VAL A N 1
ATOM 1378 C CA . VAL A 1 173 ? 9.715 1.091 9.826 1.00 91.62 173 VAL A CA 1
ATOM 1379 C C . VAL A 1 173 ? 9.202 2.532 9.733 1.00 91.62 173 VAL A C 1
ATOM 1381 O O . VAL A 1 173 ? 9.611 3.392 10.511 1.00 91.62 173 VAL A O 1
ATOM 1384 N N . GLY A 1 174 ? 8.290 2.814 8.799 1.00 88.25 174 GLY A N 1
ATOM 1385 C CA . GLY A 1 174 ? 7.660 4.131 8.683 1.00 88.25 174 GLY A CA 1
ATOM 1386 C C . GLY A 1 174 ? 6.836 4.511 9.919 1.00 88.25 174 GLY A C 1
ATOM 1387 O O . GLY A 1 174 ? 6.978 5.626 10.423 1.00 88.25 174 GLY A O 1
ATOM 1388 N N . LYS A 1 175 ? 6.014 3.584 10.431 1.00 89.19 175 LYS A N 1
ATOM 1389 C CA . LYS A 1 175 ? 5.202 3.765 11.646 1.00 89.19 175 LYS A CA 1
ATOM 1390 C C . LYS A 1 175 ? 6.088 4.028 12.867 1.00 89.19 175 LYS A C 1
ATOM 1392 O O . LYS A 1 175 ? 5.835 4.980 13.601 1.00 89.19 175 LYS A O 1
ATOM 1397 N N . GLU A 1 176 ? 7.149 3.242 13.050 1.00 88.88 176 GLU A N 1
ATOM 1398 C CA . GLU A 1 176 ? 8.105 3.402 14.156 1.00 88.88 176 GLU A CA 1
ATOM 1399 C C . GLU A 1 176 ? 8.768 4.783 14.150 1.00 88.88 176 GLU A C 1
ATOM 1401 O O . GLU A 1 176 ? 8.768 5.476 15.168 1.00 88.88 176 GLU A O 1
ATOM 1406 N N . MET A 1 177 ? 9.259 5.231 12.992 1.00 85.88 177 MET A N 1
ATOM 1407 C CA . MET A 1 177 ? 9.904 6.542 12.854 1.00 85.88 177 MET A CA 1
ATOM 1408 C C . MET A 1 177 ? 8.940 7.696 13.149 1.00 85.88 177 MET A C 1
ATOM 1410 O O . MET A 1 177 ? 9.288 8.626 13.878 1.00 85.88 177 MET A O 1
ATOM 1414 N N . LEU A 1 178 ? 7.710 7.627 12.628 1.00 83.31 178 LEU A N 1
ATOM 1415 C CA . LEU A 1 178 ? 6.680 8.630 12.915 1.00 83.31 178 LEU A CA 1
ATOM 1416 C C . LEU A 1 178 ? 6.279 8.624 14.395 1.00 83.31 178 LEU A C 1
ATOM 1418 O O . LEU A 1 178 ? 6.069 9.689 14.975 1.00 83.31 178 LEU A O 1
ATOM 1422 N N . SER A 1 179 ? 6.222 7.451 15.032 1.00 84.50 179 SER A N 1
ATOM 1423 C CA . SER A 1 179 ? 5.944 7.348 16.465 1.00 84.50 179 SER A CA 1
ATOM 1424 C C . SER A 1 179 ? 7.051 7.971 17.318 1.00 84.50 179 SER A C 1
ATOM 1426 O O . SER A 1 179 ? 6.727 8.612 18.318 1.00 84.50 179 SER A O 1
ATOM 1428 N N . ILE A 1 180 ? 8.325 7.797 16.951 1.00 84.75 180 ILE A N 1
ATOM 1429 C CA . ILE A 1 180 ? 9.461 8.423 17.645 1.00 84.75 180 ILE A CA 1
ATOM 1430 C C . ILE A 1 180 ? 9.364 9.946 17.518 1.00 84.75 180 ILE A C 1
ATOM 1432 O O . ILE A 1 180 ? 9.326 10.639 18.532 1.00 84.75 180 ILE A O 1
ATOM 1436 N N . LYS A 1 181 ? 9.188 10.457 16.293 1.00 79.31 181 LYS A N 1
ATOM 1437 C CA . LYS A 1 181 ? 9.032 11.897 16.027 1.00 79.31 181 LYS A CA 1
ATOM 1438 C C . LYS A 1 181 ? 7.853 12.526 16.771 1.00 79.31 181 LYS A C 1
ATOM 1440 O O . 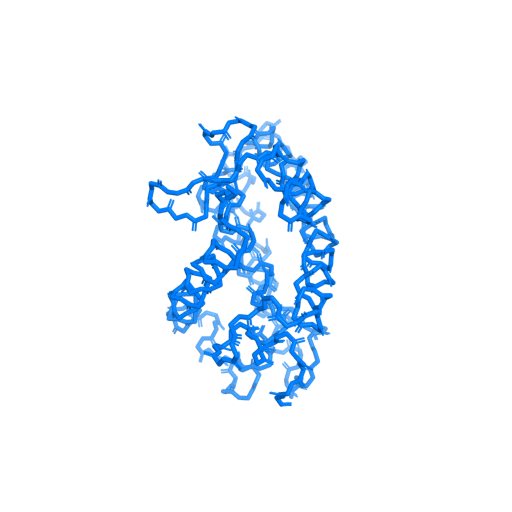LYS A 1 181 ? 7.948 13.650 17.256 1.00 79.31 181 LYS A O 1
ATOM 1445 N N . ASN A 1 182 ? 6.750 11.793 16.912 1.00 77.38 182 ASN A N 1
ATOM 1446 C CA . ASN A 1 182 ? 5.604 12.244 17.697 1.00 77.38 182 ASN A CA 1
ATOM 1447 C C . ASN A 1 182 ? 5.925 12.369 19.195 1.00 77.38 182 ASN A C 1
ATOM 1449 O O . ASN A 1 182 ? 5.511 13.333 19.830 1.00 77.38 182 ASN A O 1
ATOM 1453 N N . LYS A 1 183 ? 6.672 11.412 19.764 1.00 77.81 183 LYS A N 1
ATOM 1454 C CA . LYS A 1 183 ? 7.100 11.454 21.175 1.00 77.81 183 LYS A CA 1
ATOM 1455 C C . LYS A 1 183 ? 8.080 12.596 21.454 1.00 77.81 183 LYS A C 1
ATOM 1457 O O . LYS 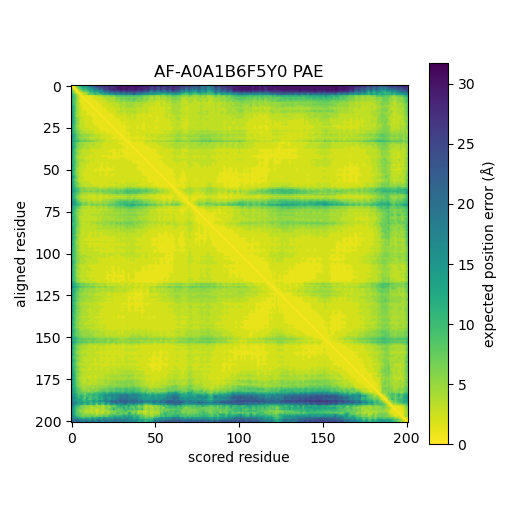A 1 183 ? 8.082 13.125 22.559 1.00 77.81 183 LYS A O 1
ATOM 1462 N N . GLU A 1 184 ? 8.867 12.993 20.456 1.00 78.38 184 GLU A N 1
ATOM 1463 C CA . GLU A 1 184 ? 9.773 14.150 20.511 1.00 78.38 184 GLU A CA 1
ATOM 1464 C C . GLU A 1 184 ? 9.036 15.504 20.434 1.00 78.38 184 GLU A C 1
ATOM 1466 O O . GLU A 1 184 ? 9.660 16.550 20.587 1.00 78.38 184 GLU A O 1
ATOM 1471 N N . GLY A 1 185 ? 7.713 15.512 20.219 1.00 70.06 185 GLY A N 1
ATOM 1472 C CA . GLY A 1 185 ? 6.920 16.739 20.081 1.00 70.06 185 GLY A CA 1
ATOM 1473 C C . GLY A 1 185 ? 7.054 17.418 18.712 1.00 70.06 185 GLY A C 1
ATOM 1474 O O . GLY A 1 185 ? 6.585 18.539 18.538 1.00 70.06 185 GLY A O 1
ATOM 1475 N N . GLU A 1 186 ? 7.666 16.746 17.732 1.00 66.38 186 GLU A N 1
ATOM 1476 C CA . GLU A 1 186 ? 7.881 17.264 16.371 1.00 66.38 186 GLU A CA 1
ATOM 1477 C C . GLU A 1 186 ? 6.731 16.916 15.402 1.00 66.38 186 GLU A C 1
ATOM 1479 O O . GLU A 1 186 ? 6.778 17.252 14.216 1.00 66.38 186 GLU A O 1
ATOM 1484 N N . GLY A 1 187 ? 5.694 16.228 15.891 1.00 60.72 187 GLY A N 1
ATOM 1485 C CA . GLY A 1 187 ? 4.498 15.872 15.129 1.00 60.72 187 GLY A CA 1
ATOM 1486 C C . GLY A 1 187 ? 3.335 16.856 15.333 1.00 60.72 187 GLY A C 1
ATOM 1487 O O . GLY A 1 187 ? 3.199 17.437 16.410 1.00 60.72 187 GLY A O 1
ATOM 1488 N N . PRO A 1 188 ? 2.448 17.031 14.335 1.00 60.72 188 PRO A N 1
ATOM 1489 C CA . PRO A 1 188 ? 1.202 17.775 14.523 1.00 60.72 188 PRO A CA 1
ATOM 1490 C C . PRO A 1 188 ? 0.325 17.111 15.596 1.00 60.72 188 PRO A C 1
ATOM 1492 O O . PRO A 1 188 ? 0.163 15.893 15.618 1.00 60.72 188 PRO A O 1
ATOM 1495 N N . SER A 1 189 ? -0.253 17.922 16.484 1.00 58.16 189 SER A N 1
ATOM 1496 C CA . SER A 1 189 ? -0.939 17.456 17.698 1.00 58.16 189 SER A CA 1
ATOM 1497 C C . SER A 1 189 ? -2.286 16.767 17.453 1.00 58.16 189 SER A C 1
ATOM 1499 O O . SER A 1 189 ? -2.661 15.898 18.241 1.00 58.16 189 SER A O 1
ATOM 1501 N N . PHE A 1 190 ? -2.988 17.117 16.370 1.00 57.62 190 PHE A N 1
ATOM 1502 C CA . PHE A 1 190 ? -4.322 16.602 16.043 1.00 57.62 190 PHE A CA 1
ATOM 1503 C C . PHE A 1 190 ? -4.460 16.354 14.543 1.00 57.62 190 PHE A C 1
ATOM 1505 O O . PHE A 1 190 ? -4.667 17.294 13.775 1.00 57.62 190 PHE A O 1
ATOM 1512 N N . ASN A 1 191 ? -4.339 15.097 14.121 1.00 72.69 191 ASN A N 1
ATOM 1513 C CA . ASN A 1 191 ? -4.728 14.656 12.785 1.00 72.69 191 ASN A CA 1
ATOM 1514 C C . ASN A 1 191 ? -5.022 13.140 12.787 1.00 72.69 191 ASN A C 1
ATOM 1516 O O . ASN A 1 191 ? -4.580 12.419 13.687 1.00 72.69 191 ASN A O 1
ATOM 1520 N N . LEU A 1 192 ? -5.791 12.667 11.802 1.00 74.56 192 LEU A N 1
ATOM 1521 C CA . LEU A 1 192 ? -6.280 11.283 11.724 1.00 74.56 192 LEU A CA 1
ATOM 1522 C C . LEU A 1 192 ? -5.121 10.278 11.662 1.00 74.56 192 LEU A C 1
ATOM 1524 O O . LEU A 1 192 ? -5.191 9.195 12.238 1.00 74.56 192 LEU A O 1
ATOM 1528 N N . LEU A 1 193 ? -4.034 10.635 10.977 1.00 79.50 193 LEU A N 1
ATOM 1529 C CA . LEU A 1 193 ? -2.813 9.842 10.923 1.00 79.50 193 LEU A CA 1
ATOM 1530 C C . LEU A 1 193 ? -2.233 9.588 12.321 1.00 79.50 193 LEU A C 1
ATOM 1532 O O . LEU A 1 193 ? -1.822 8.464 12.601 1.00 79.50 193 LEU A O 1
ATOM 1536 N N . MET A 1 194 ? -2.191 10.601 13.192 1.00 78.62 194 MET A N 1
ATOM 1537 C CA . MET A 1 194 ? -1.672 10.445 14.552 1.00 78.62 194 MET A CA 1
ATOM 1538 C C . MET A 1 194 ? -2.586 9.570 15.415 1.00 78.62 194 MET A C 1
ATOM 1540 O O . MET A 1 194 ? -2.068 8.781 16.200 1.00 78.62 194 MET A O 1
ATOM 1544 N N . GLU A 1 195 ? -3.908 9.665 15.260 1.00 78.50 195 GLU A N 1
ATOM 1545 C CA . GLU A 1 195 ? -4.870 8.783 15.947 1.00 78.50 195 GLU A CA 1
ATOM 1546 C C . GLU A 1 195 ? -4.664 7.319 15.532 1.00 78.50 195 GLU A C 1
ATOM 1548 O O . GLU A 1 195 ? -4.477 6.438 16.372 1.00 78.50 195 GLU A O 1
ATOM 1553 N N . LEU A 1 196 ? -4.567 7.072 14.222 1.00 78.12 196 LEU A N 1
ATOM 1554 C CA . LEU A 1 196 ? -4.288 5.747 13.669 1.00 78.12 196 LEU A CA 1
ATOM 1555 C C . LEU A 1 196 ? -2.915 5.196 14.091 1.00 78.12 196 LEU A C 1
ATOM 1557 O O . LEU A 1 196 ? -2.760 3.985 14.233 1.00 78.12 196 LEU A O 1
ATOM 1561 N N . LEU A 1 197 ? -1.915 6.062 14.290 1.00 77.44 197 LEU A N 1
ATOM 1562 C CA . LEU A 1 197 ? -0.588 5.677 14.784 1.00 77.44 197 LEU A CA 1
ATOM 1563 C C . LEU A 1 197 ? -0.574 5.317 16.273 1.00 77.44 197 LEU A C 1
ATOM 1565 O O . LEU A 1 197 ? 0.268 4.518 16.679 1.00 77.44 197 LEU A O 1
ATOM 1569 N N . ARG A 1 198 ? -1.446 5.918 17.091 1.00 75.25 198 ARG A N 1
ATOM 1570 C CA . ARG A 1 198 ? -1.476 5.684 18.544 1.00 75.25 198 ARG A CA 1
ATOM 1571 C C . ARG A 1 198 ? -2.106 4.352 18.928 1.00 75.25 198 ARG A C 1
ATOM 1573 O O . ARG A 1 198 ? -1.812 3.861 20.012 1.00 75.25 198 ARG A O 1
ATOM 1580 N N . GLY A 1 199 ? -2.904 3.752 18.046 1.00 67.50 199 GLY A N 1
ATOM 1581 C CA . GLY A 1 199 ? -3.681 2.567 18.412 1.00 67.50 199 GLY A CA 1
ATOM 1582 C C . GLY A 1 199 ? -4.970 2.906 19.167 1.00 67.50 199 GLY A C 1
ATOM 1583 O O . GLY A 1 199 ? -5.601 2.005 19.701 1.00 67.50 199 GLY A O 1
ATOM 1584 N N . ASP A 1 200 ? -5.338 4.190 19.246 1.00 55.88 200 ASP A N 1
ATOM 1585 C CA . ASP A 1 200 ? -6.542 4.646 19.942 1.00 55.88 200 ASP A CA 1
ATOM 1586 C C . ASP A 1 200 ? -7.758 4.420 19.018 1.00 55.88 200 ASP A C 1
ATOM 1588 O O . ASP A 1 200 ? -8.163 5.328 18.287 1.00 55.88 200 ASP A O 1
ATOM 1592 N N . HIS A 1 201 ? -8.284 3.194 18.963 1.00 56.22 201 HIS A N 1
ATOM 1593 C CA . HIS A 1 201 ? -9.477 2.836 18.183 1.00 56.22 201 HIS A CA 1
ATOM 1594 C C . HIS A 1 201 ? -10.254 1.665 18.782 1.00 56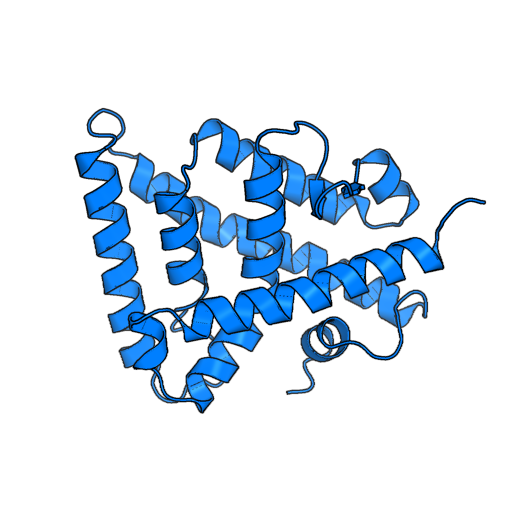.22 201 HIS A C 1
ATOM 1596 O O . HIS A 1 201 ? -9.617 0.767 19.373 1.00 56.22 201 HIS A O 1
#

Secondary structure (DSSP, 8-state):
---HHHHHHHHHHHHHHHHHHHHHHHHH-HHHHTS-HHHHHHHHHHHHHHHHHHHHHHHHTTSTTEEEEETTEEEEHHHHHHTT-HHHHHHHHHHHHHHHHTT--HHHHHHHHHHHHS-TT-TT-S-HHHHHHHHHHHHHHHHHHHHHH-TT-TTHHHHHHTTHHHHHHHHHHHHHHHHHHHHTT-S-SS-HHHHHHHT--

Mean predicted aligned error: 4.73 Å

InterPro domains:
  IPR000536 Nuclear hormone receptor, ligand-binding domain [PF00104] (9-180)
  IPR000536 Nuclear hormone receptor, ligand-binding domain [PS51843] (1-200)
  IPR000536 Nuclear hormone receptor, ligand-binding domain [SM00430] (13-171)
  IPR001723 Nuclear hormone receptor [PR00398] (14-35)
  IPR001723 Nuclear hormone receptor [PR00398] (35-51)
  IPR001723 Nuclear hormone receptor [PR00398] (102-117)
  IPR001723 Nuclear hormone receptor [PR00398] (159-176)
  IPR016355 Nuclear hormone receptor family 5-like [PTHR24086] (5-200)
  IPR035500 Nuclear hormone receptor-like domain superfamily [G3DSA:1.10.565.10] (3-200)
  IPR035500 Nuclear hormone receptor-like domain superfamily [SSF48508] (6-198)

Organism: NCBI:txid1464854

pLDDT: mean 90.58, std 11.41, range [33.59, 98.62]

Sequence (201 aa):
TVGGPDFLSNLCNIADHRLYKIVKWCKSLPLFKNITIDDQIALLINAWCELLLFSCCFRSMSSPGEIRVSLGKCISLSQARELGLGPAIERMLNFTEHLRRLRVDRYEYVAMKVIVLLTSDASDLREPEKVRASQEKALQALQHYTLAHYPDIPSKFGELLLRIPDLQRTCQVGKEMLSIKNKEGEGPSFNLLMELLRGDH